Protein AF-A0A958Y7I1-F1 (afdb_monomer_lite)

Secondary structure (DSSP, 8-state):
--------------GGG-HHHHHHHHHHHHHHH-S--S-TTTTT--------------------HHHHT-HHHHHTTS--SHHHHHHHHHHHHHHHHHHHHHIIIII--HHHHHHHHHHHHHT---HHHHHHHHHHHHHHHHHHT-HHHHHHHHHHHHHH-TTSHHHHHHH-GGGGGSTTS--HHHHHHHHHHHHHTT-HHHHHHHHHHHHHHTTT-TTHHHHHHHH-

Radius of gyration: 30.92 Å; chains: 1; bounding box: 98×72×53 Å

pLDDT: mean 82.78, std 16.67, range [33.03, 98.44]

Sequence (228 aa):
TKGRAGLPGASASFYFYNPTTVAYGKNEFIKIWGDRPLEDNWRWSNKRRQNNKQQDSETSGDVSEDELLDPQFYISKIPTEEKDIDSIAKERNDAYYQLAIIYKEKFKEYKLSKDKLKQLLANNPEEKYIVPAKYNLYKVYELLGENSEAEIVKNQIISEHPESRYAQILSNPELASSEDFESPENVYNKLYQQFEEQKYQAVIDNCDKYISAFDGDPLVPKFELLKA

Foldseek 3Di:
DDDDDDDDDDPPPPQVPDPVSVVVVVVVCCVVQNDFDPDPPRVPDPDHPCPDDDDDDDPPPPQDPVLVPDPVNVVVVPDDDPVVVVVVLQVLLVVLLLQLLCCVPPVVVLVSSLVSLVVSVVSVYDPLVNLVSLLSNLVSCVVVVVVVVSVVSLVCCCVVPVVDLSNVCSVPVVLCVDLPRVDVVSVLVVLVVVVVVVVLVVLLVVLVVVLSNQPSPPCSVVSVVSND

Structure (mmCIF, N/CA/C/O backbone):
data_AF-A0A958Y7I1-F1
#
_entry.id   AF-A0A958Y7I1-F1
#
loop_
_atom_site.group_PDB
_atom_site.id
_atom_site.type_symbol
_atom_site.label_atom_id
_atom_site.label_alt_id
_atom_site.label_comp_id
_atom_site.label_asym_id
_atom_site.label_entity_id
_atom_site.label_seq_id
_atom_site.pdbx_PDB_ins_code
_atom_site.Cartn_x
_atom_site.Cartn_y
_atom_site.Cartn_z
_atom_site.occupancy
_atom_site.B_iso_or_equiv
_atom_site.auth_seq_id
_atom_site.auth_comp_id
_atom_site.auth_asym_id
_atom_site.auth_atom_id
_atom_site.pdbx_PDB_model_num
ATOM 1 N N . THR A 1 1 ? 73.593 -52.624 -5.091 1.00 42.75 1 THR A N 1
ATOM 2 C CA . THR A 1 1 ? 73.427 -52.341 -3.645 1.00 42.75 1 THR A CA 1
ATOM 3 C C . THR A 1 1 ? 72.915 -50.911 -3.539 1.00 42.75 1 THR A C 1
ATOM 5 O O . THR A 1 1 ? 73.504 -50.046 -4.152 1.00 42.75 1 THR A O 1
ATOM 8 N N . LYS A 1 2 ? 71.793 -50.540 -2.931 1.00 38.50 2 LYS A N 1
ATOM 9 C CA . LYS A 1 2 ? 70.895 -51.119 -1.931 1.00 38.50 2 LYS A CA 1
ATOM 10 C C . LYS A 1 2 ? 69.472 -50.647 -2.261 1.00 38.50 2 LYS A C 1
ATOM 12 O O . LYS A 1 2 ? 69.290 -49.489 -2.623 1.00 38.50 2 LYS A O 1
ATOM 17 N N . GLY A 1 3 ? 68.489 -51.523 -2.076 1.00 39.41 3 GLY A N 1
ATOM 18 C CA . GLY A 1 3 ? 67.109 -51.100 -1.877 1.00 39.41 3 GLY A CA 1
ATOM 19 C C . GLY A 1 3 ? 66.946 -50.428 -0.513 1.00 39.41 3 GLY A C 1
ATOM 20 O O . GLY A 1 3 ? 67.704 -50.700 0.423 1.00 39.41 3 GLY A O 1
ATOM 21 N N . ARG A 1 4 ? 65.928 -49.581 -0.389 1.00 35.81 4 ARG A N 1
ATOM 22 C CA . ARG A 1 4 ? 65.346 -49.236 0.904 1.00 35.81 4 ARG A CA 1
ATOM 23 C C . ARG A 1 4 ? 63.833 -49.252 0.764 1.00 35.81 4 ARG A C 1
ATOM 25 O O . ARG A 1 4 ? 63.253 -48.419 0.080 1.00 35.81 4 ARG A O 1
ATOM 32 N N . ALA A 1 5 ? 63.241 -50.258 1.393 1.00 42.22 5 ALA A N 1
ATOM 33 C CA . ALA A 1 5 ? 61.817 -50.367 1.625 1.00 42.22 5 ALA A CA 1
ATOM 34 C C . ALA A 1 5 ? 61.330 -49.226 2.532 1.00 42.22 5 ALA A C 1
ATOM 36 O O . ALA A 1 5 ? 61.987 -48.881 3.517 1.00 42.22 5 ALA A O 1
ATOM 37 N N . GLY A 1 6 ? 60.147 -48.707 2.214 1.00 33.03 6 GLY A N 1
ATOM 38 C CA . GLY A 1 6 ? 59.266 -47.997 3.131 1.00 33.03 6 GLY A CA 1
ATOM 39 C C . GLY A 1 6 ? 57.821 -48.365 2.789 1.00 33.03 6 GLY A C 1
ATOM 40 O O . GLY A 1 6 ? 57.341 -48.008 1.720 1.00 33.03 6 GLY A O 1
ATOM 41 N N . LEU A 1 7 ? 57.154 -49.116 3.666 1.00 39.62 7 LEU A N 1
ATOM 42 C CA . LEU A 1 7 ? 55.688 -49.227 3.740 1.00 39.62 7 LEU A CA 1
ATOM 43 C C . LEU A 1 7 ? 55.200 -48.315 4.885 1.00 39.62 7 LEU A C 1
ATOM 45 O O . LEU A 1 7 ? 55.994 -48.039 5.784 1.00 39.62 7 LEU A O 1
ATOM 49 N N . PRO A 1 8 ? 53.895 -48.017 5.024 1.00 47.41 8 PRO A N 1
ATOM 50 C CA . PRO A 1 8 ? 52.882 -47.671 4.029 1.00 47.41 8 PRO A CA 1
ATOM 51 C C . PRO A 1 8 ? 52.205 -46.344 4.451 1.00 47.41 8 PRO A C 1
ATOM 53 O O . PRO A 1 8 ? 51.534 -46.274 5.477 1.00 47.41 8 PRO A O 1
ATOM 56 N N . GLY A 1 9 ? 52.388 -45.269 3.686 1.00 40.12 9 GLY A N 1
ATOM 57 C CA . GLY A 1 9 ? 51.783 -43.966 3.976 1.00 40.12 9 GLY A CA 1
ATOM 58 C C . GLY A 1 9 ? 50.869 -43.570 2.833 1.00 40.12 9 GLY A C 1
ATOM 59 O O . GLY A 1 9 ? 51.348 -43.427 1.714 1.00 40.12 9 GLY A O 1
ATOM 60 N N . ALA A 1 10 ? 49.573 -43.447 3.112 1.00 48.53 10 ALA A N 1
ATOM 61 C CA . ALA A 1 10 ? 48.531 -43.063 2.171 1.00 48.53 10 ALA A CA 1
ATOM 62 C C . ALA A 1 10 ? 48.900 -41.782 1.401 1.00 48.53 10 ALA A C 1
ATOM 64 O O . ALA A 1 10 ? 48.628 -40.667 1.843 1.00 48.53 10 ALA A O 1
ATOM 65 N N . SER A 1 11 ? 49.500 -41.935 0.221 1.00 53.25 11 SER A N 1
ATOM 66 C CA . SER A 1 11 ? 49.398 -40.926 -0.817 1.00 53.25 11 SER A CA 1
ATOM 67 C C . SER A 1 11 ? 47.916 -40.846 -1.151 1.00 53.25 11 SER A C 1
ATOM 69 O O . SER A 1 11 ? 47.321 -41.829 -1.593 1.00 53.25 11 SER A O 1
ATOM 71 N N . ALA A 1 12 ? 47.289 -39.708 -0.854 1.00 59.25 12 ALA A N 1
ATOM 72 C CA . ALA A 1 12 ? 45.929 -39.437 -1.283 1.00 59.25 12 ALA A CA 1
ATOM 73 C C . ALA A 1 12 ? 45.914 -39.544 -2.812 1.00 59.25 12 ALA A C 1
ATOM 75 O O . ALA A 1 12 ? 46.334 -38.625 -3.515 1.00 59.25 12 ALA A O 1
ATOM 76 N N . SER A 1 13 ? 45.542 -40.724 -3.313 1.00 71.69 13 SER A N 1
ATOM 77 C CA . SER A 1 13 ? 45.435 -40.991 -4.737 1.00 71.69 13 SER A CA 1
ATOM 78 C C . SER A 1 13 ? 44.490 -39.935 -5.284 1.00 71.69 13 SER A C 1
ATOM 80 O O . SER A 1 13 ? 43.380 -39.782 -4.766 1.00 71.69 13 SER A O 1
ATOM 82 N N . PHE A 1 14 ? 44.977 -39.132 -6.233 1.00 79.38 14 PHE A N 1
ATOM 83 C CA . PHE A 1 14 ? 44.219 -38.024 -6.805 1.00 79.38 14 PHE A CA 1
ATOM 84 C C . PHE A 1 14 ? 42.807 -38.506 -7.149 1.00 79.38 14 PHE A C 1
ATOM 86 O O . PHE A 1 14 ? 42.652 -39.608 -7.670 1.00 79.38 14 PHE A O 1
ATOM 93 N N . TYR A 1 15 ? 41.793 -37.705 -6.814 1.00 78.38 15 TYR A N 1
ATOM 94 C CA . TYR A 1 15 ? 40.368 -38.073 -6.830 1.00 78.38 15 TYR A CA 1
ATOM 95 C C . TYR A 1 15 ? 39.951 -38.900 -8.062 1.00 78.38 15 TYR A C 1
ATOM 97 O O . TYR A 1 15 ? 39.202 -39.868 -7.947 1.00 78.38 15 TYR A O 1
ATOM 105 N N . PHE A 1 16 ? 40.502 -38.561 -9.232 1.00 82.88 16 PHE A N 1
ATOM 106 C CA . PHE A 1 16 ? 40.201 -39.196 -10.516 1.00 82.88 16 PHE A CA 1
ATOM 107 C C . PHE A 1 16 ? 40.824 -40.586 -10.739 1.00 82.88 16 PHE A C 1
ATOM 109 O O . PHE A 1 16 ? 40.463 -41.264 -11.697 1.00 82.88 16 PHE A O 1
ATOM 116 N N . TYR A 1 17 ? 41.723 -41.036 -9.865 1.00 85.25 17 TYR A N 1
ATOM 117 C CA . TYR A 1 17 ? 42.337 -42.366 -9.913 1.00 85.25 17 TYR A CA 1
ATOM 118 C C . TYR A 1 17 ? 41.617 -43.399 -9.040 1.00 85.25 17 TYR A C 1
ATOM 120 O O . TYR A 1 17 ? 41.970 -44.577 -9.078 1.00 85.25 17 TYR A O 1
ATOM 128 N N . ASN A 1 18 ? 40.603 -42.994 -8.268 1.00 86.56 18 ASN A N 1
ATOM 129 C CA . ASN A 1 18 ? 39.735 -43.922 -7.549 1.00 86.56 18 ASN A CA 1
ATOM 130 C C . ASN A 1 18 ? 38.422 -44.127 -8.335 1.00 86.56 18 ASN A C 1
ATOM 132 O O . ASN A 1 18 ? 37.586 -43.218 -8.362 1.00 86.56 18 ASN A O 1
ATOM 136 N N . PRO A 1 19 ? 38.195 -45.304 -8.952 1.00 86.56 19 PRO A N 1
ATOM 137 C CA . PRO A 1 19 ? 37.023 -45.537 -9.797 1.00 86.56 19 PRO A CA 1
ATOM 138 C C . PRO A 1 19 ? 35.700 -45.414 -9.029 1.00 86.56 19 PRO A C 1
ATOM 140 O O . PRO A 1 19 ? 34.716 -44.930 -9.587 1.00 86.56 19 PRO A O 1
ATOM 143 N N . THR A 1 20 ? 35.679 -45.779 -7.744 1.00 86.56 20 THR A N 1
ATOM 144 C CA . THR A 1 20 ? 34.493 -45.664 -6.883 1.00 86.56 20 THR A CA 1
ATOM 145 C C . THR A 1 20 ? 34.140 -44.202 -6.637 1.00 86.56 20 THR A C 1
ATOM 147 O O . THR A 1 20 ? 32.988 -43.795 -6.781 1.00 86.56 20 THR A O 1
ATOM 150 N N . THR A 1 21 ? 35.144 -43.387 -6.313 1.00 87.12 21 THR A N 1
ATOM 151 C CA . THR A 1 21 ? 34.970 -41.956 -6.056 1.00 87.12 21 THR A CA 1
ATOM 152 C C . THR A 1 21 ? 34.551 -41.203 -7.322 1.00 87.12 21 THR A C 1
ATOM 154 O O . THR A 1 21 ? 33.649 -40.369 -7.266 1.00 87.12 21 THR A O 1
ATOM 157 N N . VAL A 1 22 ? 35.126 -41.551 -8.478 1.00 88.69 22 VAL A N 1
ATOM 158 C CA . VAL A 1 22 ? 34.727 -40.997 -9.782 1.00 88.69 22 VAL A CA 1
ATOM 159 C C . VAL A 1 22 ? 33.288 -41.367 -10.134 1.00 88.69 22 VAL A C 1
ATOM 161 O O . VAL A 1 22 ? 32.540 -40.509 -10.596 1.00 88.69 22 VAL A O 1
ATOM 164 N N . ALA A 1 23 ? 32.879 -42.620 -9.922 1.00 89.69 23 ALA A N 1
ATOM 165 C CA . ALA A 1 23 ? 31.505 -43.050 -10.177 1.00 89.69 23 ALA A CA 1
ATOM 166 C C . ALA A 1 23 ? 30.501 -42.289 -9.297 1.00 89.69 23 ALA A C 1
ATOM 168 O O . ALA A 1 23 ? 29.483 -41.812 -9.797 1.00 89.69 23 ALA A O 1
ATOM 169 N N . TYR A 1 24 ? 30.823 -42.104 -8.014 1.00 90.19 24 TYR A N 1
ATOM 170 C CA . TYR A 1 24 ? 30.003 -41.307 -7.104 1.00 90.19 24 TYR A CA 1
ATOM 171 C C . TYR A 1 24 ? 29.897 -39.843 -7.559 1.00 90.19 24 TYR A C 1
ATOM 173 O O . TYR A 1 24 ? 28.794 -39.314 -7.675 1.00 90.19 24 TYR A O 1
ATOM 181 N N . GLY A 1 25 ? 31.024 -39.207 -7.901 1.00 91.00 25 GLY A N 1
ATOM 182 C CA . GLY A 1 25 ? 31.046 -37.832 -8.407 1.00 91.00 25 GLY A CA 1
ATOM 183 C C . GLY A 1 25 ? 30.255 -37.646 -9.701 1.00 91.00 25 GLY A C 1
ATOM 184 O O . GLY A 1 25 ? 29.548 -36.653 -9.848 1.00 91.00 25 GLY A O 1
ATOM 185 N N . LYS A 1 26 ? 30.317 -38.618 -10.621 1.00 88.38 26 LYS A N 1
ATOM 186 C CA . LYS A 1 26 ? 29.509 -38.618 -11.851 1.00 88.38 26 LYS A CA 1
ATOM 187 C C . LYS A 1 26 ? 28.012 -38.677 -11.549 1.00 88.38 26 LYS A C 1
ATOM 189 O O . LYS A 1 26 ? 27.254 -37.911 -12.135 1.00 88.38 26 LYS A O 1
ATOM 194 N N . ASN A 1 27 ? 27.594 -39.544 -10.628 1.00 91.19 27 ASN A N 1
ATOM 195 C CA . ASN A 1 27 ? 26.185 -39.663 -10.251 1.00 91.19 27 ASN A CA 1
ATOM 196 C C . ASN A 1 27 ? 25.662 -38.382 -9.586 1.00 91.19 27 ASN A C 1
ATOM 198 O O . ASN A 1 27 ? 24.591 -37.905 -9.950 1.00 91.19 27 ASN A O 1
ATOM 202 N N . GLU A 1 28 ? 26.430 -37.786 -8.672 1.00 90.56 28 GLU A N 1
ATOM 203 C CA . GLU A 1 28 ? 26.062 -36.510 -8.042 1.00 90.56 28 GLU A CA 1
ATOM 204 C C . GLU A 1 28 ? 26.030 -35.354 -9.052 1.00 90.56 28 GLU A C 1
ATOM 206 O O . GLU A 1 28 ? 25.115 -34.533 -9.028 1.00 90.56 28 GLU A O 1
ATOM 211 N N . PHE A 1 29 ? 26.969 -35.317 -10.001 1.00 87.81 29 PHE A N 1
ATOM 212 C CA . PHE A 1 29 ? 26.957 -34.331 -11.079 1.00 87.81 29 PHE A CA 1
ATOM 213 C C . PHE A 1 29 ? 25.691 -34.435 -11.937 1.00 87.81 29 PHE A C 1
ATOM 215 O O . PHE A 1 29 ? 25.025 -33.426 -12.158 1.00 87.81 29 PHE A O 1
ATOM 222 N N . ILE A 1 30 ? 25.327 -35.645 -12.377 1.00 86.50 30 ILE A N 1
ATOM 223 C CA . ILE A 1 30 ? 24.108 -35.880 -13.168 1.00 86.50 30 ILE A CA 1
ATOM 224 C C . ILE A 1 30 ? 22.857 -35.541 -12.348 1.00 86.50 30 ILE A C 1
ATOM 226 O O . ILE A 1 30 ? 21.911 -34.977 -12.888 1.00 86.50 30 ILE A O 1
ATOM 230 N N . LYS A 1 31 ? 22.845 -35.822 -11.043 1.00 86.06 31 LYS A N 1
ATOM 231 C CA . LYS A 1 31 ? 21.720 -35.493 -10.159 1.00 86.06 31 LYS A CA 1
ATOM 232 C C . LYS A 1 31 ? 21.479 -33.986 -10.044 1.00 86.06 31 LYS A C 1
ATOM 234 O O . LYS A 1 31 ? 20.330 -33.560 -10.074 1.00 86.06 31 LYS A O 1
ATOM 239 N N . ILE A 1 32 ? 22.539 -33.188 -9.909 1.00 84.44 32 ILE A N 1
ATOM 240 C CA . ILE A 1 32 ? 22.423 -31.728 -9.755 1.00 84.44 32 ILE A CA 1
ATOM 241 C C . ILE A 1 32 ? 22.210 -31.051 -11.118 1.00 84.44 32 ILE A C 1
ATOM 243 O O . ILE A 1 32 ? 21.393 -30.141 -11.238 1.00 84.44 32 ILE A O 1
ATOM 247 N N . TRP A 1 33 ? 22.929 -31.491 -12.154 1.00 81.12 33 TRP A N 1
ATOM 248 C CA . TRP A 1 33 ? 23.046 -30.753 -13.417 1.00 81.12 33 TRP A CA 1
ATOM 249 C C . TRP A 1 33 ? 22.430 -31.452 -14.636 1.00 81.12 33 TRP A C 1
ATOM 251 O O . TRP A 1 33 ? 22.206 -30.785 -15.649 1.00 81.12 33 TRP A O 1
ATOM 261 N N . GLY A 1 34 ? 22.106 -32.743 -14.558 1.00 82.62 34 GLY A N 1
ATOM 262 C CA . GLY A 1 34 ? 21.640 -33.561 -15.685 1.00 82.62 34 GLY A CA 1
ATOM 263 C C . GLY A 1 34 ? 22.762 -34.012 -16.630 1.00 82.62 34 GLY A C 1
ATOM 264 O O . GLY A 1 34 ? 23.947 -33.866 -16.330 1.00 82.62 34 GLY A O 1
ATOM 265 N N . ASP A 1 35 ? 22.386 -34.566 -17.789 1.00 81.56 35 ASP A N 1
ATOM 266 C CA . ASP A 1 35 ? 23.330 -34.917 -18.861 1.00 81.56 35 ASP A CA 1
ATOM 267 C C . ASP A 1 35 ? 23.761 -33.646 -19.618 1.00 81.56 35 ASP A C 1
ATOM 269 O O . ASP A 1 35 ? 22.939 -32.970 -20.252 1.00 81.56 35 ASP A O 1
ATOM 273 N N . ARG A 1 36 ? 25.046 -33.285 -19.502 1.00 80.69 36 ARG A N 1
ATOM 274 C CA . ARG A 1 36 ? 25.625 -32.045 -20.042 1.00 80.69 36 ARG A CA 1
ATOM 275 C C . ARG A 1 36 ? 26.709 -32.352 -21.083 1.00 80.69 36 ARG A C 1
ATOM 277 O O . ARG A 1 36 ? 27.553 -33.214 -20.830 1.00 80.69 36 ARG A O 1
ATOM 284 N N . PRO A 1 37 ? 26.710 -31.663 -22.240 1.00 79.50 37 PRO A N 1
ATOM 285 C CA . PRO A 1 37 ? 27.784 -31.785 -23.221 1.00 79.50 37 PRO A CA 1
ATOM 286 C C . PRO A 1 37 ? 29.093 -31.174 -22.689 1.00 79.50 37 PRO A C 1
ATOM 288 O O . PRO A 1 37 ? 29.086 -30.333 -21.791 1.00 79.50 37 PRO A O 1
ATOM 291 N N . LEU A 1 38 ? 30.226 -31.621 -23.237 1.00 82.50 38 LEU A N 1
ATOM 292 C CA . LEU A 1 38 ? 31.546 -31.081 -22.906 1.00 82.50 38 LEU A CA 1
ATOM 293 C C . LEU A 1 38 ? 31.787 -29.794 -23.705 1.00 82.50 38 LEU A C 1
ATOM 295 O O . LEU A 1 38 ? 32.287 -29.855 -24.824 1.00 82.50 38 LEU A O 1
ATOM 299 N N . GLU A 1 39 ? 31.413 -28.656 -23.127 1.00 79.38 39 GLU A N 1
ATOM 300 C CA . GLU A 1 39 ? 31.525 -27.325 -23.738 1.00 79.38 39 GLU A CA 1
ATOM 301 C C . GLU A 1 39 ? 31.922 -26.273 -22.685 1.00 79.38 39 GLU A C 1
ATOM 303 O O . GLU A 1 39 ? 31.714 -26.460 -21.478 1.00 79.38 39 GLU A O 1
ATOM 308 N N . ASP A 1 40 ? 32.495 -25.155 -23.132 1.00 80.38 40 ASP A N 1
ATOM 309 C CA . ASP A 1 40 ? 32.805 -24.023 -22.256 1.00 80.38 40 ASP A CA 1
ATOM 310 C C . ASP A 1 40 ? 31.516 -23.374 -21.730 1.00 80.38 40 ASP A C 1
ATOM 312 O O . ASP A 1 40 ? 30.486 -23.349 -22.398 1.00 80.38 40 ASP A O 1
ATOM 316 N N . ASN A 1 41 ? 31.553 -22.852 -20.499 1.00 79.69 41 ASN A N 1
ATOM 317 C CA . ASN A 1 41 ? 30.387 -22.267 -19.819 1.00 79.69 41 ASN A CA 1
ATOM 318 C C . ASN A 1 41 ? 29.163 -23.202 -19.712 1.00 79.69 41 ASN A C 1
ATOM 320 O O . ASN A 1 41 ? 28.038 -22.730 -19.532 1.00 79.69 41 ASN A O 1
ATOM 324 N N . TRP A 1 42 ? 29.366 -24.528 -19.724 1.00 79.56 42 TRP A N 1
ATOM 325 C CA . TRP A 1 42 ? 28.286 -25.526 -19.628 1.00 79.56 42 TRP A CA 1
ATOM 326 C C . TRP A 1 42 ? 27.331 -25.310 -18.437 1.00 79.56 42 TRP A C 1
ATOM 328 O O . TRP A 1 42 ? 26.165 -25.697 -18.500 1.00 79.56 42 TRP A O 1
ATOM 338 N N . ARG A 1 43 ? 27.800 -24.658 -17.359 1.00 76.75 43 ARG A N 1
ATOM 339 C CA . ARG A 1 43 ? 26.986 -24.288 -16.185 1.00 76.75 43 ARG A CA 1
ATOM 340 C C . ARG A 1 43 ? 25.893 -23.257 -16.487 1.00 76.75 43 ARG A C 1
ATOM 342 O O . ARG A 1 43 ? 24.872 -23.275 -15.811 1.00 76.75 43 ARG A O 1
ATOM 349 N N . TRP A 1 44 ? 26.114 -22.369 -17.454 1.00 69.06 44 TRP A N 1
ATOM 350 C CA . TRP A 1 44 ? 25.169 -21.321 -17.862 1.00 69.06 44 TRP A CA 1
ATOM 351 C C . TRP A 1 44 ? 24.435 -21.656 -19.160 1.00 69.06 44 TRP A C 1
ATOM 353 O O . TRP A 1 44 ? 23.417 -21.043 -19.462 1.00 69.06 44 TRP A O 1
ATOM 363 N N . SER A 1 45 ? 24.918 -22.642 -19.918 1.00 64.81 45 SER A N 1
ATOM 364 C CA . SER A 1 45 ? 24.220 -23.111 -21.111 1.00 64.81 45 SER A CA 1
ATOM 365 C C . SER A 1 45 ? 22.881 -23.769 -20.734 1.00 64.81 45 SER A C 1
ATOM 367 O O . SER A 1 45 ? 22.833 -24.753 -19.987 1.00 64.81 45 SER A O 1
ATOM 369 N N . ASN A 1 46 ? 21.774 -23.267 -21.286 1.00 63.47 46 ASN A N 1
ATOM 370 C CA . ASN A 1 46 ? 20.453 -23.903 -21.158 1.00 63.47 46 ASN A CA 1
ATOM 371 C C . ASN A 1 46 ? 20.306 -25.169 -22.026 1.00 63.47 46 ASN A C 1
ATOM 373 O O . ASN A 1 46 ? 19.264 -25.820 -22.012 1.00 63.47 46 ASN A O 1
ATOM 377 N N . LYS A 1 47 ? 21.371 -25.585 -22.722 1.00 60.66 47 LYS A N 1
ATOM 378 C CA . LYS A 1 47 ? 21.421 -26.812 -23.520 1.00 60.66 47 LYS A CA 1
ATOM 379 C C . LYS A 1 47 ? 21.512 -28.036 -22.595 1.00 60.66 47 LYS A C 1
ATOM 381 O O . LYS A 1 47 ? 22.592 -28.530 -22.266 1.00 60.66 47 LYS A O 1
ATOM 386 N N . ARG A 1 48 ? 20.369 -28.529 -22.111 1.00 60.06 48 ARG 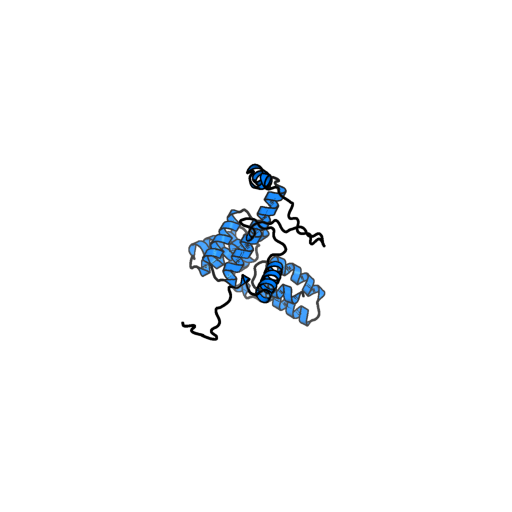A N 1
ATOM 387 C CA . ARG A 1 48 ? 20.259 -29.911 -21.610 1.00 60.06 48 ARG A CA 1
ATOM 388 C C . ARG A 1 48 ? 20.286 -30.847 -22.814 1.00 60.06 48 ARG A C 1
ATOM 390 O O . ARG A 1 48 ? 19.582 -30.601 -23.790 1.00 60.06 48 ARG A O 1
ATOM 397 N N . ARG A 1 49 ? 21.051 -31.943 -22.748 1.00 57.06 49 ARG A N 1
ATOM 398 C CA . ARG A 1 49 ? 20.889 -33.024 -23.729 1.00 57.06 49 ARG A CA 1
ATOM 399 C C . ARG A 1 49 ? 19.458 -33.542 -23.616 1.00 57.06 49 ARG A C 1
ATOM 401 O O . ARG A 1 49 ? 19.073 -34.060 -22.568 1.00 57.06 49 ARG A O 1
ATOM 408 N N . GLN A 1 50 ? 18.667 -33.362 -24.671 1.00 52.69 50 GLN A N 1
ATOM 409 C CA . GLN A 1 50 ? 17.313 -33.898 -24.764 1.00 52.69 50 GLN A CA 1
ATOM 410 C C . GLN A 1 50 ? 17.377 -35.429 -24.853 1.00 52.69 50 GLN A C 1
ATOM 412 O O . GLN A 1 50 ? 17.287 -36.017 -25.926 1.00 52.69 50 GLN A O 1
ATOM 417 N N . ASN A 1 51 ? 17.526 -36.099 -23.710 1.00 46.22 51 ASN A N 1
ATOM 418 C CA . ASN A 1 51 ? 17.109 -37.487 -23.598 1.00 46.22 51 ASN A CA 1
ATOM 419 C C . ASN A 1 51 ? 15.595 -37.477 -23.429 1.00 46.22 51 ASN A C 1
ATOM 421 O O . ASN A 1 51 ? 15.061 -37.168 -22.369 1.00 46.22 51 ASN A O 1
ATOM 425 N N . ASN A 1 52 ? 14.931 -37.754 -24.544 1.00 49.75 52 ASN A N 1
ATOM 426 C CA . ASN A 1 52 ? 13.492 -37.791 -24.711 1.00 49.75 52 ASN A CA 1
ATOM 427 C C . ASN A 1 52 ? 12.838 -38.669 -23.625 1.00 49.75 52 ASN A C 1
ATOM 429 O O . ASN A 1 52 ? 12.862 -39.896 -23.728 1.00 49.75 52 ASN A O 1
ATOM 433 N N . LYS A 1 53 ? 12.289 -38.046 -22.575 1.00 42.41 53 LYS A N 1
ATOM 434 C CA . LYS A 1 53 ? 11.233 -38.588 -21.709 1.00 42.41 53 LYS A CA 1
ATOM 435 C C . LYS A 1 53 ? 10.596 -37.468 -20.879 1.00 42.41 53 LYS A C 1
ATOM 437 O O . LYS A 1 53 ? 11.179 -36.979 -19.923 1.00 42.41 53 LYS A O 1
ATOM 442 N N . GLN A 1 54 ? 9.359 -37.172 -21.272 1.00 40.12 54 GLN A N 1
ATOM 443 C CA . GLN A 1 54 ? 8.268 -36.658 -20.445 1.00 40.12 54 GLN A CA 1
ATOM 444 C C . GLN A 1 54 ? 8.360 -35.191 -19.995 1.00 40.12 54 GLN A C 1
ATOM 446 O O . GLN A 1 54 ? 8.737 -34.867 -18.878 1.00 40.12 54 GLN A O 1
ATOM 451 N N . GLN A 1 55 ? 7.976 -34.339 -20.947 1.00 43.62 55 GLN A N 1
ATOM 452 C CA . GLN A 1 55 ? 7.079 -33.186 -20.829 1.00 43.62 55 GLN A CA 1
ATOM 453 C C . GLN A 1 55 ? 6.680 -32.795 -19.395 1.00 43.62 55 GLN A C 1
ATOM 455 O O . GLN A 1 55 ? 5.693 -33.295 -18.860 1.00 43.62 55 GLN A O 1
ATOM 460 N N . ASP A 1 56 ? 7.421 -31.841 -18.836 1.00 35.50 56 ASP A N 1
ATOM 461 C CA . ASP A 1 56 ? 6.836 -30.825 -17.971 1.00 35.50 56 ASP A CA 1
ATOM 462 C C . ASP A 1 56 ? 6.866 -29.512 -18.754 1.00 35.50 56 ASP A C 1
ATOM 464 O O . ASP A 1 56 ? 7.877 -29.146 -19.362 1.00 35.50 56 ASP A O 1
ATOM 468 N N . SER A 1 57 ? 5.698 -28.898 -18.872 1.00 43.66 57 SER A N 1
ATOM 469 C CA . SER A 1 57 ? 5.425 -27.802 -19.792 1.00 43.66 57 SER A CA 1
ATOM 470 C C . SER A 1 57 ? 5.810 -26.475 -19.149 1.00 43.66 57 SER A C 1
ATOM 472 O O . SER A 1 57 ? 4.942 -25.715 -18.737 1.00 43.66 57 SER A O 1
ATOM 474 N N . GLU A 1 58 ? 7.102 -26.166 -19.117 1.00 38.81 58 GLU A N 1
ATOM 475 C CA . GLU A 1 58 ? 7.539 -24.773 -19.121 1.00 38.81 58 GLU A CA 1
ATOM 476 C C . GLU A 1 58 ? 7.836 -24.377 -20.565 1.00 38.81 58 GLU A C 1
ATOM 478 O O . GLU A 1 58 ? 8.742 -24.904 -21.211 1.00 38.81 58 GLU A O 1
ATOM 483 N N . THR A 1 59 ? 7.039 -23.445 -21.082 1.00 43.41 59 THR A N 1
ATOM 484 C CA . THR A 1 59 ? 7.259 -22.701 -22.325 1.00 43.41 59 THR A CA 1
ATOM 485 C C . THR A 1 59 ? 8.560 -21.899 -22.249 1.00 43.41 59 THR A C 1
ATOM 487 O O . THR A 1 59 ? 8.562 -20.677 -22.163 1.00 43.41 59 THR A O 1
ATOM 490 N N . SER A 1 60 ? 9.693 -22.587 -22.302 1.00 45.19 60 SER A N 1
ATOM 491 C CA . SER A 1 60 ? 10.925 -22.023 -22.830 1.00 45.19 60 SER A CA 1
ATOM 492 C C . SER A 1 60 ? 10.891 -22.296 -24.324 1.00 45.19 60 SER A C 1
ATOM 494 O O . SER A 1 60 ? 11.272 -23.374 -24.775 1.00 45.19 60 SER A O 1
ATOM 496 N N . GLY A 1 61 ? 10.328 -21.352 -25.083 1.00 49.50 61 GLY A N 1
ATOM 497 C CA . GLY A 1 61 ? 10.493 -21.354 -26.531 1.00 49.50 61 GLY A CA 1
ATOM 498 C C . GLY A 1 61 ? 11.984 -21.441 -26.838 1.00 49.50 61 GLY A C 1
ATOM 499 O O . GLY A 1 61 ? 12.781 -20.746 -26.207 1.00 49.50 61 GLY A O 1
ATOM 500 N N . ASP A 1 62 ? 12.349 -22.342 -27.739 1.00 55.44 62 ASP A N 1
ATOM 501 C CA . ASP A 1 62 ? 13.714 -22.516 -28.225 1.00 55.44 62 ASP A CA 1
ATOM 502 C C . ASP A 1 62 ? 14.091 -21.263 -29.031 1.00 55.44 62 ASP A C 1
ATOM 504 O O . ASP A 1 62 ? 13.873 -21.194 -30.236 1.00 55.44 62 ASP A O 1
ATOM 508 N N . VAL A 1 63 ? 14.513 -20.207 -28.327 1.00 61.75 63 VAL A N 1
ATOM 509 C CA . VAL A 1 63 ? 15.027 -18.974 -28.930 1.00 61.75 63 VAL A CA 1
ATOM 510 C C . VAL A 1 63 ? 16.410 -19.303 -29.468 1.00 61.75 63 VAL A C 1
ATOM 512 O O . VAL A 1 63 ? 17.286 -19.734 -28.713 1.00 61.75 63 VAL A O 1
ATOM 515 N N . SER A 1 64 ? 16.603 -19.117 -30.768 1.00 72.88 64 SER A N 1
ATOM 516 C CA . SER A 1 64 ? 17.891 -19.376 -31.403 1.00 72.88 64 SER A CA 1
ATOM 517 C C . SER A 1 64 ? 18.980 -18.447 -30.848 1.00 72.88 64 SER A C 1
ATOM 519 O O . SER A 1 64 ? 18.709 -17.327 -30.410 1.00 72.88 64 SER A O 1
ATOM 521 N N . GLU A 1 65 ? 20.239 -18.899 -30.869 1.00 68.38 65 GLU A N 1
ATOM 522 C CA . GLU A 1 65 ? 21.379 -18.065 -30.448 1.00 68.38 65 GLU A CA 1
ATOM 523 C C . GLU A 1 65 ? 21.463 -16.755 -31.247 1.00 68.38 65 GLU A C 1
ATOM 525 O O . GLU A 1 65 ? 21.833 -15.724 -30.684 1.00 68.38 65 GLU A O 1
ATOM 530 N N . ASP A 1 66 ? 21.038 -16.775 -32.512 1.00 71.81 66 ASP A N 1
ATOM 531 C CA . ASP A 1 66 ? 21.004 -15.597 -33.379 1.00 71.81 66 ASP A CA 1
ATOM 532 C C . ASP A 1 66 ? 19.940 -14.573 -32.933 1.00 71.81 66 ASP A C 1
ATOM 534 O O . ASP A 1 66 ? 20.203 -13.371 -32.942 1.00 71.81 66 ASP A O 1
ATOM 538 N N . GLU A 1 67 ? 18.771 -15.018 -32.460 1.00 7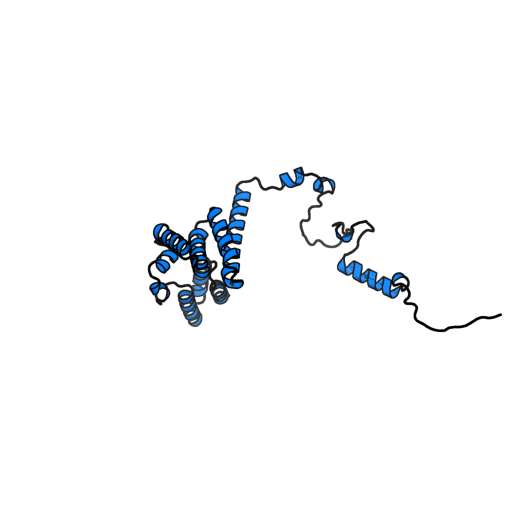3.94 67 GLU A N 1
ATOM 539 C CA . GLU A 1 67 ? 17.719 -14.135 -31.924 1.00 73.94 67 GLU A CA 1
ATOM 540 C C . GLU A 1 67 ? 18.107 -13.504 -30.578 1.00 73.94 67 GLU A C 1
ATOM 542 O O . GLU A 1 67 ? 17.708 -12.381 -30.278 1.00 73.94 67 GLU A O 1
ATOM 547 N N . LEU A 1 68 ? 18.918 -14.187 -29.761 1.00 76.00 68 LEU A N 1
ATOM 548 C CA . LEU A 1 68 ? 19.397 -13.650 -28.479 1.00 76.00 68 LEU A CA 1
ATOM 549 C C . LEU A 1 68 ? 20.374 -12.479 -28.646 1.00 76.00 68 LEU A C 1
ATOM 551 O O . LEU A 1 68 ? 20.503 -11.665 -27.727 1.00 76.00 68 LEU A O 1
ATOM 555 N N . LEU A 1 69 ? 21.066 -12.414 -29.784 1.00 82.81 69 LEU A N 1
ATOM 556 C CA . LEU A 1 69 ? 22.030 -11.368 -30.129 1.00 82.81 69 LEU A CA 1
ATOM 557 C C . LEU A 1 69 ? 21.394 -10.204 -30.903 1.00 82.81 69 LEU A C 1
ATOM 559 O O . LEU A 1 69 ? 22.051 -9.175 -31.068 1.00 82.81 69 LEU A O 1
ATOM 563 N N . ASP A 1 70 ? 20.142 -10.335 -31.349 1.00 86.50 70 ASP A N 1
ATOM 564 C CA . ASP A 1 70 ? 19.427 -9.300 -32.094 1.00 86.50 70 ASP A CA 1
ATOM 565 C C . ASP A 1 70 ? 18.689 -8.327 -31.150 1.00 86.50 70 ASP A C 1
ATOM 567 O O . ASP A 1 70 ? 17.730 -8.713 -30.476 1.00 86.50 70 ASP A O 1
ATOM 571 N N . PRO A 1 71 ? 19.057 -7.031 -31.102 1.00 87.44 71 PRO A N 1
ATOM 572 C CA . PRO A 1 71 ? 18.318 -6.036 -30.327 1.00 87.44 71 PRO A CA 1
ATOM 573 C C . PRO A 1 71 ? 16.842 -5.922 -30.733 1.00 87.44 71 PRO A C 1
ATOM 575 O O . PRO A 1 71 ? 15.990 -5.646 -29.883 1.00 87.44 71 PRO A O 1
ATOM 578 N N . GLN A 1 72 ? 16.520 -6.150 -32.012 1.00 89.50 72 GLN A N 1
ATOM 579 C CA . GLN A 1 72 ? 15.162 -6.003 -32.530 1.00 89.50 72 GLN A CA 1
ATOM 580 C C . GLN A 1 72 ? 14.212 -7.067 -31.970 1.00 89.50 72 GLN A C 1
ATOM 582 O O . GLN A 1 72 ? 13.029 -6.787 -31.766 1.00 89.50 72 GLN A O 1
ATOM 587 N N . PHE A 1 73 ? 14.736 -8.248 -31.633 1.00 88.81 73 PHE A N 1
ATOM 588 C CA . PHE A 1 73 ? 13.997 -9.302 -30.944 1.00 88.81 73 PHE A CA 1
ATOM 589 C C . PHE A 1 73 ? 13.497 -8.866 -29.560 1.00 88.81 73 PHE A C 1
ATOM 591 O O . PHE A 1 73 ? 12.386 -9.207 -29.165 1.00 88.81 73 PHE A O 1
ATOM 598 N N . TYR A 1 74 ? 14.281 -8.092 -28.808 1.00 89.25 74 TYR A N 1
ATOM 599 C CA . TYR A 1 74 ? 13.845 -7.606 -27.494 1.00 89.25 74 TYR A CA 1
ATOM 600 C C . TYR A 1 74 ? 12.890 -6.420 -27.611 1.00 89.25 74 TYR A C 1
ATOM 602 O O . TYR A 1 74 ? 11.950 -6.322 -26.827 1.00 89.25 74 TYR A O 1
ATOM 610 N N . ILE A 1 75 ? 13.089 -5.549 -28.605 1.00 89.94 75 ILE A N 1
ATOM 611 C CA . ILE A 1 75 ? 12.184 -4.423 -28.875 1.00 89.94 75 ILE A CA 1
ATOM 612 C C . ILE A 1 75 ? 10.792 -4.934 -29.257 1.00 89.94 75 ILE A C 1
ATOM 614 O O . ILE A 1 75 ? 9.800 -4.402 -28.767 1.00 89.94 75 ILE A O 1
ATOM 618 N N . SER A 1 76 ? 10.703 -5.992 -30.069 1.00 89.88 76 SER A N 1
ATOM 619 C CA . SER A 1 76 ? 9.415 -6.578 -30.461 1.00 89.88 76 SER A CA 1
ATOM 620 C C . SER A 1 76 ? 8.654 -7.224 -29.297 1.00 89.88 76 SER A C 1
ATOM 622 O O . SER A 1 76 ? 7.442 -7.394 -29.389 1.00 89.88 76 SER A O 1
ATOM 624 N N . LYS A 1 77 ? 9.339 -7.544 -28.190 1.00 88.62 77 LYS A N 1
ATOM 625 C CA . LYS A 1 77 ? 8.725 -8.054 -26.956 1.00 88.62 77 LYS A CA 1
ATOM 626 C C . LYS A 1 77 ? 8.208 -6.965 -26.022 1.00 88.62 77 LYS A C 1
ATOM 628 O O . LYS A 1 77 ? 7.546 -7.300 -25.043 1.00 88.62 77 LYS A O 1
ATOM 633 N N . ILE A 1 78 ? 8.522 -5.692 -26.269 1.00 89.56 78 ILE A N 1
ATOM 634 C CA . ILE A 1 78 ? 7.991 -4.593 -25.461 1.00 89.56 78 ILE A CA 1
ATOM 635 C C . ILE A 1 78 ? 6.494 -4.472 -25.778 1.00 89.56 78 ILE A C 1
ATOM 637 O O . ILE A 1 78 ? 6.150 -4.248 -26.940 1.00 89.56 78 ILE A O 1
ATOM 641 N N . PRO A 1 79 ? 5.598 -4.605 -24.783 1.00 91.75 79 PRO A N 1
ATOM 642 C CA . PRO A 1 79 ? 4.169 -4.440 -25.011 1.00 91.75 79 PRO A CA 1
ATOM 643 C C . PRO A 1 79 ? 3.874 -3.041 -25.555 1.00 91.75 79 PRO A C 1
ATOM 645 O O . PRO A 1 79 ? 4.312 -2.038 -24.990 1.00 91.75 79 PRO A O 1
ATOM 648 N N . THR A 1 80 ? 3.151 -2.983 -26.671 1.00 93.06 80 THR A N 1
ATOM 649 C CA . THR A 1 80 ? 2.758 -1.725 -27.331 1.00 93.06 80 THR A CA 1
ATOM 650 C C . THR A 1 80 ? 1.248 -1.540 -27.387 1.00 93.06 80 THR A C 1
ATOM 652 O O . THR A 1 80 ? 0.782 -0.430 -27.638 1.00 93.06 80 THR A O 1
ATOM 655 N N . GLU A 1 81 ? 0.481 -2.601 -27.129 1.00 95.44 81 GLU A N 1
ATOM 656 C CA . GLU A 1 81 ? -0.971 -2.525 -27.054 1.00 95.44 81 GLU A CA 1
ATOM 657 C C . GLU A 1 81 ? -1.400 -1.810 -25.769 1.00 95.44 81 GLU A C 1
ATOM 659 O O . GLU A 1 81 ? -0.918 -2.112 -24.677 1.00 95.44 81 GLU A O 1
ATOM 664 N N . GLU A 1 82 ? -2.348 -0.880 -25.894 1.00 94.44 82 GLU A N 1
ATOM 665 C CA . GLU A 1 82 ? -2.874 -0.095 -24.768 1.00 94.44 82 GLU A CA 1
ATOM 666 C C . GLU A 1 82 ? -3.410 -0.997 -23.650 1.00 94.44 82 GLU A C 1
ATOM 668 O O . GLU A 1 82 ? -3.119 -0.779 -22.479 1.00 94.44 82 GLU A O 1
ATOM 673 N N . LYS A 1 83 ? -4.092 -2.088 -24.017 1.00 95.31 83 LYS A N 1
ATOM 674 C CA . LYS A 1 83 ? -4.612 -3.078 -23.069 1.00 95.31 83 LYS A CA 1
ATOM 675 C C . LYS A 1 83 ? -3.514 -3.708 -22.205 1.00 95.31 83 LYS A C 1
ATOM 677 O O . LYS A 1 83 ? -3.720 -3.905 -21.007 1.00 95.31 83 LYS A O 1
ATOM 682 N N . ASP A 1 84 ? -2.373 -4.042 -22.801 1.00 94.00 84 ASP A N 1
ATOM 683 C CA . ASP A 1 84 ? -1.264 -4.661 -22.074 1.00 94.00 84 ASP A CA 1
ATOM 684 C C . ASP A 1 84 ? -0.587 -3.640 -21.158 1.00 94.00 84 ASP A C 1
ATOM 686 O O . ASP A 1 84 ? -0.288 -3.938 -20.001 1.00 94.00 84 ASP A O 1
ATOM 690 N N . ILE A 1 85 ? -0.4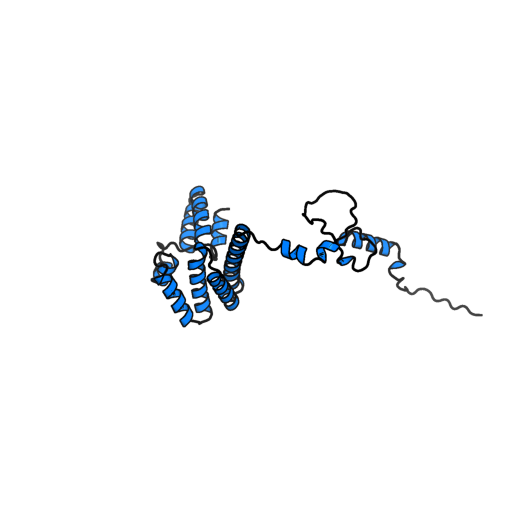07 -2.410 -21.647 1.00 94.31 85 ILE A N 1
ATOM 691 C CA . ILE A 1 85 ? 0.137 -1.296 -20.865 1.00 94.31 85 ILE A CA 1
ATOM 692 C C . ILE A 1 85 ? -0.758 -1.004 -19.655 1.00 94.31 85 ILE A C 1
ATOM 694 O O . ILE A 1 85 ? -0.249 -0.861 -18.542 1.00 94.31 85 ILE A O 1
ATOM 698 N N . ASP A 1 86 ? -2.076 -0.977 -19.846 1.00 93.81 86 ASP A N 1
ATOM 699 C CA . ASP A 1 86 ? -3.053 -0.782 -18.776 1.00 93.81 86 ASP A CA 1
ATOM 700 C C . ASP A 1 86 ? -3.003 -1.916 -17.751 1.00 93.81 86 ASP A C 1
ATOM 702 O O . ASP A 1 86 ? -3.011 -1.661 -16.544 1.00 93.81 86 ASP A O 1
ATOM 706 N N . SER A 1 87 ? -2.909 -3.169 -18.207 1.00 94.62 87 SER A N 1
ATOM 707 C CA . SER A 1 87 ? -2.770 -4.327 -17.316 1.00 94.62 87 SER A CA 1
ATOM 708 C C . SER A 1 87 ? -1.510 -4.212 -16.457 1.00 94.62 87 SER A C 1
ATOM 710 O O . SER A 1 87 ? -1.579 -4.312 -15.232 1.00 94.62 87 SER A O 1
ATOM 712 N N . ILE A 1 88 ? -0.371 -3.897 -17.079 1.00 95.00 88 ILE A N 1
ATOM 713 C CA . ILE A 1 88 ? 0.908 -3.705 -16.384 1.00 95.00 88 ILE A CA 1
ATOM 714 C C . ILE A 1 88 ? 0.824 -2.526 -15.410 1.00 95.00 88 ILE A C 1
ATOM 716 O O . ILE A 1 88 ? 1.347 -2.603 -14.298 1.00 95.00 88 ILE A O 1
ATOM 720 N N . ALA A 1 89 ? 0.162 -1.430 -15.787 1.00 95.56 89 ALA A N 1
ATOM 721 C CA . ALA A 1 89 ? -0.018 -0.278 -14.913 1.00 95.56 89 ALA A CA 1
ATOM 722 C C . ALA A 1 89 ? -0.841 -0.634 -13.667 1.00 95.56 89 ALA A C 1
ATOM 724 O O . ALA A 1 89 ? -0.481 -0.213 -12.564 1.00 95.56 89 ALA A O 1
ATOM 725 N N . LYS A 1 90 ? -1.899 -1.440 -13.819 1.00 95.00 90 LYS A N 1
ATOM 726 C CA . LYS A 1 90 ? -2.711 -1.939 -12.701 1.00 95.00 90 LYS A CA 1
ATOM 727 C C . LYS A 1 90 ? -1.908 -2.840 -11.773 1.00 95.00 90 LYS A C 1
ATOM 729 O O . LYS A 1 90 ? -1.881 -2.577 -10.574 1.00 95.00 90 LYS A O 1
ATOM 734 N N . GLU A 1 91 ? -1.202 -3.828 -12.317 1.00 95.69 91 GLU A N 1
ATOM 735 C CA . GLU A 1 91 ? -0.343 -4.730 -11.537 1.00 95.69 91 GLU A CA 1
ATOM 736 C C . GLU A 1 91 ? 0.753 -3.968 -10.791 1.00 95.69 91 GLU A C 1
ATOM 738 O O . GLU A 1 91 ? 0.994 -4.189 -9.605 1.00 95.69 91 GLU A O 1
ATOM 743 N N . ARG A 1 92 ? 1.388 -3.004 -11.463 1.00 96.56 92 ARG A N 1
ATOM 744 C CA . ARG A 1 92 ? 2.386 -2.126 -10.855 1.00 96.56 92 ARG A CA 1
ATOM 745 C C . ARG A 1 92 ? 1.789 -1.362 -9.674 1.00 96.56 92 ARG A C 1
ATOM 747 O O . ARG A 1 92 ? 2.408 -1.307 -8.614 1.00 96.56 92 ARG A O 1
ATOM 754 N N . ASN A 1 93 ? 0.623 -0.747 -9.856 1.00 96.62 93 ASN A N 1
ATOM 755 C CA . ASN A 1 93 ? -0.027 0.054 -8.821 1.00 96.62 93 ASN A CA 1
ATOM 756 C C . ASN A 1 93 ? -0.439 -0.808 -7.615 1.00 96.62 93 ASN A C 1
ATOM 758 O O . ASN A 1 93 ? -0.180 -0.417 -6.476 1.00 96.62 93 ASN A O 1
ATOM 762 N N . ASP A 1 94 ? -0.973 -2.006 -7.852 1.00 94.50 94 ASP A N 1
ATOM 763 C CA . ASP A 1 94 ? -1.262 -2.973 -6.792 1.00 94.50 94 ASP A CA 1
ATOM 764 C C . ASP A 1 94 ? 0.009 -3.357 -6.014 1.00 94.50 94 ASP A C 1
ATOM 766 O O . ASP A 1 94 ? 0.076 -3.200 -4.793 1.00 94.50 94 ASP A O 1
ATOM 770 N N . ALA A 1 95 ? 1.085 -3.720 -6.720 1.00 96.38 95 ALA A N 1
ATOM 771 C CA . ALA A 1 95 ? 2.363 -4.061 -6.100 1.00 96.38 95 ALA A CA 1
ATOM 772 C C . ALA A 1 95 ? 2.945 -2.908 -5.261 1.00 96.38 95 ALA A C 1
ATOM 774 O O . ALA A 1 95 ? 3.482 -3.136 -4.174 1.00 96.38 95 ALA A O 1
ATOM 775 N N . TYR A 1 96 ? 2.830 -1.659 -5.728 1.00 97.38 96 TYR A N 1
ATOM 776 C CA . TYR A 1 96 ? 3.255 -0.486 -4.961 1.00 97.38 96 TYR A CA 1
ATOM 777 C C . TYR A 1 96 ? 2.464 -0.311 -3.666 1.00 97.38 96 TYR A C 1
ATOM 779 O O . TYR A 1 96 ? 3.071 -0.014 -2.632 1.00 97.38 96 TYR A O 1
ATOM 787 N N . TYR A 1 97 ? 1.142 -0.495 -3.715 1.00 95.44 97 TYR A N 1
ATOM 788 C CA . TYR A 1 97 ? 0.293 -0.427 -2.531 1.00 95.44 97 TYR A CA 1
ATOM 789 C C . TYR A 1 97 ? 0.686 -1.511 -1.524 1.00 95.44 97 TYR A C 1
ATOM 791 O O . TYR A 1 97 ? 1.043 -1.196 -0.389 1.00 95.44 97 TYR A O 1
ATOM 799 N N . GLN A 1 98 ? 0.751 -2.770 -1.960 1.00 93.44 98 GLN A N 1
ATOM 800 C CA . GLN A 1 98 ? 1.102 -3.899 -1.096 1.00 93.44 98 GLN A CA 1
ATOM 801 C C . GLN A 1 98 ? 2.494 -3.734 -0.467 1.00 93.44 98 GLN A C 1
ATOM 803 O O . GLN A 1 98 ? 2.666 -3.924 0.739 1.00 93.44 98 GLN A O 1
ATOM 808 N N . LEU A 1 99 ? 3.494 -3.300 -1.245 1.00 95.94 99 LEU A N 1
ATOM 809 C CA . LEU A 1 99 ? 4.832 -3.011 -0.723 1.00 95.94 99 LEU A CA 1
ATOM 810 C C . LEU A 1 99 ? 4.813 -1.908 0.333 1.00 95.94 99 LEU A C 1
ATOM 812 O O . LEU A 1 99 ? 5.482 -2.037 1.357 1.00 95.94 99 LEU A O 1
ATOM 816 N N . ALA A 1 100 ? 4.054 -0.833 0.113 1.00 96.50 100 ALA A N 1
ATOM 817 C CA . ALA A 1 100 ? 3.937 0.239 1.089 1.00 96.50 100 ALA A CA 1
ATOM 818 C C . ALA A 1 100 ? 3.370 -0.252 2.426 1.00 96.50 100 ALA A C 1
ATOM 820 O O . ALA A 1 100 ? 3.924 0.083 3.479 1.00 96.50 100 ALA A O 1
ATOM 821 N N . ILE A 1 101 ? 2.308 -1.062 2.388 1.00 93.56 101 ILE A N 1
ATOM 822 C CA . ILE A 1 101 ? 1.702 -1.659 3.582 1.00 93.56 101 ILE A CA 1
ATOM 823 C C . ILE A 1 101 ? 2.701 -2.581 4.283 1.00 93.56 101 ILE A C 1
ATOM 825 O O . ILE A 1 101 ? 2.931 -2.440 5.483 1.00 93.56 101 ILE A O 1
ATOM 829 N N . ILE A 1 102 ? 3.369 -3.467 3.541 1.00 93.12 102 ILE A N 1
ATOM 830 C CA . ILE A 1 102 ? 4.374 -4.386 4.089 1.00 93.12 102 ILE A CA 1
ATOM 831 C C . ILE A 1 102 ? 5.524 -3.619 4.754 1.00 93.12 102 ILE A C 1
ATOM 833 O O . ILE A 1 102 ? 5.921 -3.958 5.873 1.00 93.12 102 ILE A O 1
ATOM 837 N N . TYR A 1 103 ? 6.046 -2.572 4.110 1.00 96.62 103 TYR A N 1
ATOM 838 C CA . TYR A 1 103 ? 7.105 -1.751 4.693 1.00 96.62 103 TYR A CA 1
ATOM 839 C C . TYR A 1 103 ? 6.655 -1.052 5.972 1.00 96.62 103 TYR A C 1
ATOM 841 O O . TYR A 1 103 ? 7.427 -1.014 6.926 1.00 96.62 103 TYR A O 1
ATOM 849 N N . LYS A 1 104 ? 5.420 -0.542 6.023 1.00 93.56 104 LYS A N 1
ATOM 850 C CA . LYS A 1 104 ? 4.873 0.128 7.209 1.00 93.56 104 LYS A CA 1
ATOM 851 C C . LYS A 1 104 ? 4.645 -0.854 8.362 1.00 93.56 104 LYS A C 1
ATOM 853 O O . LYS A 1 104 ? 5.142 -0.625 9.459 1.00 93.56 104 LYS A O 1
ATOM 858 N N . GLU A 1 105 ? 3.923 -1.942 8.105 1.00 89.06 105 GLU A N 1
ATOM 859 C CA . GLU A 1 105 ? 3.398 -2.839 9.142 1.00 89.06 105 GLU A CA 1
ATOM 860 C C . GLU A 1 105 ? 4.411 -3.904 9.573 1.00 89.06 105 GLU A C 1
ATOM 862 O O . GLU A 1 105 ? 4.631 -4.125 10.764 1.00 89.06 105 GLU A O 1
ATOM 867 N N . LYS A 1 106 ? 5.056 -4.572 8.606 1.00 90.06 106 LYS A N 1
ATOM 868 C CA . LYS A 1 106 ? 5.935 -5.718 8.891 1.00 90.06 106 LYS A CA 1
ATOM 869 C C . LYS A 1 106 ? 7.363 -5.286 9.190 1.00 90.06 106 LYS A C 1
ATOM 871 O O . LYS A 1 106 ? 7.964 -5.783 10.139 1.00 90.06 106 LYS A O 1
ATOM 876 N N . PHE A 1 107 ? 7.906 -4.376 8.383 1.00 93.69 107 PHE A N 1
ATOM 877 C CA . PHE A 1 107 ? 9.314 -3.976 8.486 1.00 93.69 107 PHE A CA 1
ATOM 878 C C . PHE A 1 107 ? 9.539 -2.682 9.266 1.00 93.69 107 PHE A C 1
ATOM 880 O O . PHE A 1 107 ? 10.657 -2.446 9.712 1.00 93.69 107 PHE A O 1
ATOM 887 N N . LYS A 1 108 ? 8.498 -1.861 9.458 1.00 94.88 108 LYS A N 1
ATOM 888 C CA . LYS A 1 108 ? 8.592 -0.523 10.070 1.00 94.88 108 LYS A CA 1
ATOM 889 C C . LYS A 1 108 ? 9.577 0.404 9.342 1.00 94.88 108 LYS A C 1
ATOM 891 O O . LYS A 1 108 ? 10.128 1.340 9.916 1.00 94.88 108 LYS A O 1
ATOM 896 N N . GLU A 1 109 ? 9.762 0.167 8.046 1.00 97.81 109 GLU A N 1
ATOM 897 C CA . GLU A 1 109 ? 10.582 0.968 7.139 1.00 97.81 109 GLU A CA 1
ATOM 898 C C . GLU A 1 109 ? 9.745 2.126 6.584 1.00 97.81 109 GLU A C 1
ATOM 900 O O . GLU A 1 109 ? 9.349 2.160 5.416 1.00 97.81 109 GLU A O 1
ATOM 905 N N . TYR A 1 110 ? 9.426 3.089 7.451 1.00 97.75 110 TYR A N 1
ATOM 906 C CA . TYR A 1 110 ? 8.464 4.155 7.150 1.00 97.75 110 TYR A CA 1
ATOM 907 C C . TYR A 1 110 ? 8.886 5.037 5.970 1.00 97.75 110 TYR A C 1
ATOM 909 O O . TYR A 1 110 ? 8.040 5.469 5.193 1.00 97.75 110 TYR A O 1
ATOM 917 N N . LYS A 1 111 ? 10.192 5.260 5.774 1.00 98.25 111 LYS A N 1
ATOM 918 C CA . LYS A 1 111 ? 10.699 6.016 4.617 1.00 98.25 111 LYS A CA 1
ATOM 919 C C . LYS A 1 111 ? 10.422 5.285 3.302 1.00 98.25 111 LYS A C 1
ATOM 921 O O . LYS A 1 111 ? 9.910 5.895 2.371 1.00 98.25 111 LYS A O 1
ATOM 926 N N . LEU A 1 112 ? 10.679 3.976 3.254 1.00 98.00 112 LEU A N 1
ATOM 927 C CA . LEU A 1 112 ? 10.381 3.164 2.074 1.00 98.00 112 LEU A CA 1
ATOM 928 C C . LEU A 1 112 ? 8.875 3.103 1.816 1.00 98.00 112 LEU A C 1
ATOM 930 O O . LEU A 1 112 ? 8.449 3.259 0.675 1.00 98.00 112 LEU A O 1
ATOM 934 N N . SER A 1 113 ? 8.065 2.945 2.865 1.00 98.06 113 SER A N 1
ATOM 935 C CA . SER A 1 113 ? 6.605 2.991 2.742 1.00 98.06 113 SER A CA 1
ATOM 936 C C . SER A 1 113 ? 6.127 4.320 2.145 1.00 98.06 113 SER A C 1
ATOM 938 O O . SER A 1 113 ? 5.400 4.317 1.151 1.00 98.06 113 SER A O 1
ATOM 940 N N . LYS A 1 114 ? 6.619 5.452 2.671 1.00 98.44 114 LYS A N 1
ATOM 941 C CA . LYS A 1 114 ? 6.339 6.797 2.150 1.00 98.44 114 LYS A CA 1
ATOM 942 C C . LYS A 1 114 ? 6.644 6.896 0.658 1.00 98.44 114 LYS A C 1
ATOM 944 O O . LYS A 1 114 ? 5.797 7.338 -0.116 1.00 98.44 114 LYS A O 1
ATOM 949 N N . ASP A 1 115 ? 7.838 6.475 0.253 1.00 98.38 115 ASP A N 1
ATOM 950 C CA . ASP A 1 115 ? 8.281 6.577 -1.136 1.00 98.38 115 ASP A CA 1
ATOM 951 C C . ASP A 1 115 ? 7.394 5.749 -2.073 1.00 98.38 115 ASP A C 1
ATOM 953 O O . ASP A 1 115 ? 7.026 6.221 -3.150 1.00 98.38 115 ASP A O 1
ATOM 957 N N . LYS A 1 116 ? 6.992 4.541 -1.655 1.00 98.31 116 LYS A N 1
ATOM 958 C CA . LYS A 1 116 ? 6.086 3.687 -2.437 1.00 98.31 116 LYS A CA 1
ATOM 959 C C . LYS A 1 116 ? 4.677 4.270 -2.541 1.00 98.31 116 LYS A C 1
ATOM 961 O O . LYS A 1 116 ? 4.132 4.276 -3.641 1.00 98.31 116 LYS A O 1
ATOM 966 N N . LEU A 1 117 ? 4.129 4.843 -1.467 1.00 98.06 117 LEU A N 1
ATOM 967 C CA . LEU A 1 117 ? 2.823 5.520 -1.497 1.00 98.06 117 LEU A CA 1
ATOM 968 C C . LEU A 1 117 ? 2.835 6.756 -2.398 1.00 98.06 117 LEU A C 1
ATOM 970 O O . LEU A 1 117 ? 1.905 6.967 -3.172 1.00 98.06 117 LEU A O 1
ATOM 974 N N . LYS A 1 118 ? 3.904 7.558 -2.351 1.00 97.81 118 LYS A N 1
ATOM 975 C CA . LYS A 1 118 ? 4.048 8.722 -3.235 1.00 97.81 118 LYS A CA 1
ATOM 976 C C . LYS A 1 118 ? 4.169 8.311 -4.700 1.00 97.81 118 LYS A C 1
ATOM 978 O O . LYS A 1 118 ? 3.542 8.939 -5.547 1.00 97.81 118 LYS A O 1
ATOM 983 N N . GLN A 1 119 ? 4.936 7.259 -5.000 1.00 97.75 119 GLN A N 1
ATOM 984 C CA . GLN A 1 119 ? 5.033 6.718 -6.361 1.00 97.75 119 GLN A CA 1
ATOM 985 C C . GLN A 1 119 ? 3.686 6.182 -6.849 1.00 97.75 119 GLN A C 1
ATOM 987 O O . GLN A 1 119 ? 3.294 6.480 -7.972 1.00 97.75 119 GLN A O 1
ATOM 992 N N . LEU A 1 120 ? 2.951 5.461 -5.999 1.00 97.56 120 LEU A N 1
ATOM 993 C CA . LEU A 1 120 ? 1.607 4.986 -6.313 1.00 97.56 120 LEU A CA 1
ATOM 994 C C . LEU A 1 120 ? 0.673 6.139 -6.686 1.00 97.56 120 LEU A C 1
ATOM 996 O O . LEU A 1 120 ? 0.063 6.100 -7.746 1.00 97.56 120 LEU A O 1
ATOM 1000 N N . LEU A 1 121 ? 0.598 7.178 -5.849 1.00 96.50 121 LEU A N 1
ATOM 1001 C CA . LEU A 1 121 ? -0.272 8.335 -6.085 1.00 96.50 121 LEU A CA 1
ATOM 1002 C C . LEU A 1 121 ? 0.143 9.141 -7.326 1.00 96.50 121 LEU A C 1
ATOM 1004 O O . LEU A 1 121 ? -0.718 9.675 -8.018 1.00 96.50 121 LEU A O 1
ATOM 1008 N N . ALA A 1 122 ? 1.439 9.192 -7.649 1.00 97.44 122 ALA A N 1
ATOM 1009 C CA . ALA A 1 122 ? 1.934 9.821 -8.875 1.00 97.44 122 ALA A CA 1
ATOM 1010 C C . ALA A 1 122 ? 1.603 9.019 -10.150 1.00 97.44 122 ALA A C 1
ATOM 1012 O O . ALA A 1 122 ? 1.553 9.588 -11.237 1.00 97.44 122 ALA A O 1
ATOM 1013 N N . ASN A 1 123 ? 1.354 7.713 -10.024 1.00 95.56 123 ASN A N 1
ATOM 1014 C CA . ASN A 1 123 ? 1.060 6.799 -11.130 1.00 95.56 123 ASN A CA 1
ATOM 1015 C C . ASN A 1 123 ? -0.432 6.739 -11.514 1.00 95.56 123 ASN A C 1
ATOM 1017 O O . ASN A 1 123 ? -0.820 5.829 -12.247 1.00 95.56 123 ASN A O 1
ATOM 1021 N N . ASN A 1 124 ? -1.249 7.678 -11.021 1.00 92.94 124 ASN A N 1
ATOM 1022 C CA . ASN A 1 124 ? -2.689 7.792 -11.279 1.00 92.94 124 ASN A CA 1
ATOM 1023 C C . ASN A 1 124 ? -3.445 6.453 -11.095 1.00 92.94 124 ASN A C 1
ATOM 1025 O O . ASN A 1 124 ? -3.929 5.869 -12.069 1.00 92.94 124 ASN A O 1
ATOM 1029 N N . PRO A 1 125 ? -3.474 5.911 -9.864 1.00 95.12 125 PRO A N 1
ATOM 1030 C CA . PRO A 1 125 ? -4.000 4.580 -9.598 1.00 95.12 125 PRO A CA 1
ATOM 1031 C C . PRO A 1 125 ? -5.528 4.538 -9.685 1.00 95.12 125 PRO A C 1
ATOM 1033 O O . PRO A 1 125 ? -6.194 5.570 -9.683 1.00 95.12 125 PRO A O 1
ATOM 1036 N N . GLU A 1 126 ? -6.089 3.327 -9.729 1.00 92.75 126 GLU A N 1
ATOM 1037 C CA . GLU A 1 126 ? -7.541 3.137 -9.639 1.00 92.75 126 GLU A CA 1
ATOM 1038 C C . GLU A 1 126 ? -8.087 3.774 -8.346 1.00 92.75 126 GLU A C 1
ATOM 1040 O O . GLU A 1 126 ? -7.447 3.695 -7.295 1.00 92.75 126 GLU A O 1
ATOM 1045 N N . GLU A 1 127 ? -9.293 4.350 -8.411 1.00 89.62 127 GLU A N 1
ATOM 1046 C CA . GLU A 1 127 ? -9.956 5.068 -7.303 1.00 89.62 127 GLU A CA 1
ATOM 1047 C C . GLU A 1 127 ? -9.927 4.305 -5.971 1.00 89.62 127 GLU A C 1
ATOM 1049 O O . GLU A 1 127 ? -9.718 4.894 -4.908 1.00 89.62 127 GLU A O 1
ATOM 1054 N N . LYS A 1 128 ? -10.044 2.971 -6.034 1.00 87.50 128 LYS A N 1
ATOM 1055 C CA . LYS A 1 128 ? -10.000 2.084 -4.864 1.00 87.50 128 LYS A CA 1
ATOM 1056 C C . LYS A 1 128 ? -8.722 2.232 -4.025 1.00 87.50 128 LYS A C 1
ATOM 1058 O O . LYS A 1 128 ? -8.772 1.985 -2.829 1.00 87.50 128 LYS A O 1
ATOM 1063 N N . TYR A 1 129 ? -7.601 2.661 -4.613 1.00 91.44 129 TYR A N 1
ATOM 1064 C CA . TYR A 1 129 ? -6.331 2.847 -3.904 1.00 91.44 129 TYR A CA 1
ATOM 1065 C C . TYR A 1 129 ? -6.093 4.284 -3.435 1.00 91.44 129 TYR A C 1
ATOM 1067 O O . TYR A 1 129 ? -5.270 4.488 -2.546 1.00 91.44 129 TYR A O 1
ATOM 1075 N N . ILE A 1 130 ? -6.772 5.288 -4.000 1.00 92.75 130 ILE A N 1
ATOM 1076 C CA . ILE A 1 130 ? -6.426 6.704 -3.785 1.00 92.75 130 ILE A CA 1
ATOM 1077 C C . ILE A 1 130 ? -6.578 7.091 -2.313 1.00 92.75 130 ILE A C 1
ATOM 1079 O O . ILE A 1 130 ? -5.616 7.534 -1.680 1.00 92.75 130 ILE A O 1
ATOM 1083 N N . VAL A 1 131 ? -7.774 6.910 -1.748 1.00 92.19 131 VAL A N 1
ATOM 1084 C CA . VAL A 1 131 ? -8.048 7.305 -0.358 1.00 92.19 131 VAL A CA 1
ATOM 1085 C C . VAL A 1 131 ? -7.282 6.434 0.646 1.00 92.19 131 VAL A C 1
ATOM 1087 O O . VAL A 1 131 ? -6.631 7.011 1.523 1.00 92.19 131 VAL A O 1
ATOM 1090 N N . PRO A 1 132 ? -7.251 5.088 0.515 1.00 90.50 132 PRO A N 1
ATOM 1091 C CA . PRO A 1 132 ? -6.424 4.252 1.383 1.00 90.50 132 PRO A CA 1
ATOM 1092 C C . PRO A 1 132 ? -4.936 4.614 1.333 1.00 90.50 132 PRO A C 1
ATOM 1094 O O . PRO A 1 132 ? -4.290 4.692 2.380 1.00 90.50 132 PRO A O 1
ATOM 1097 N N . ALA A 1 133 ? -4.372 4.887 0.151 1.00 95.06 133 ALA A N 1
ATOM 1098 C CA . ALA A 1 133 ? -2.969 5.273 0.019 1.00 95.06 133 ALA A CA 1
ATOM 1099 C C . ALA A 1 133 ? -2.687 6.637 0.662 1.00 95.06 133 ALA A C 1
ATOM 1101 O O . ALA A 1 133 ? -1.704 6.762 1.394 1.00 95.06 133 ALA A O 1
ATOM 1102 N N . LYS A 1 134 ? -3.557 7.639 0.463 1.00 95.50 134 LYS A N 1
ATOM 1103 C CA . LYS A 1 134 ? -3.452 8.944 1.139 1.00 95.50 134 LYS A CA 1
ATOM 1104 C C . LYS A 1 134 ? -3.522 8.788 2.661 1.00 95.50 134 LYS A C 1
ATOM 1106 O O . LYS A 1 134 ? -2.694 9.352 3.370 1.00 95.50 134 LYS A O 1
ATOM 1111 N N . TYR A 1 135 ? -4.452 7.987 3.181 1.00 93.12 135 TYR A N 1
ATOM 1112 C CA . TYR A 1 135 ? -4.567 7.755 4.623 1.00 93.12 135 TYR A CA 1
ATOM 1113 C C . TYR A 1 135 ? -3.325 7.067 5.201 1.00 93.12 135 TYR A C 1
ATOM 1115 O O . TYR A 1 135 ? -2.782 7.498 6.220 1.00 93.12 135 TYR A O 1
ATOM 1123 N N . ASN A 1 136 ? -2.832 6.025 4.529 1.00 93.56 136 ASN A N 1
ATOM 1124 C CA . ASN A 1 136 ? -1.593 5.363 4.923 1.00 93.56 136 ASN A CA 1
ATOM 1125 C C . ASN A 1 136 ? -0.398 6.323 4.864 1.00 93.56 136 ASN A C 1
ATOM 1127 O O . ASN A 1 136 ? 0.458 6.278 5.744 1.00 93.56 136 ASN A O 1
ATOM 1131 N N . LEU A 1 137 ? -0.362 7.228 3.883 1.00 96.69 137 LEU A N 1
ATOM 1132 C CA . LEU A 1 137 ? 0.686 8.235 3.755 1.00 96.69 137 LEU A CA 1
ATOM 1133 C C . LEU A 1 137 ? 0.640 9.233 4.918 1.00 96.69 137 LEU A C 1
ATOM 1135 O O . LEU A 1 137 ? 1.681 9.519 5.503 1.00 96.69 137 LEU A O 1
ATOM 1139 N N . TYR A 1 138 ? -0.553 9.687 5.311 1.00 95.44 138 TYR A N 1
ATOM 1140 C CA . TYR A 1 138 ? -0.755 10.481 6.525 1.00 95.44 138 TYR A CA 1
ATOM 1141 C C . TYR A 1 138 ? -0.198 9.763 7.763 1.00 95.44 138 TYR A C 1
ATOM 1143 O O . TYR A 1 138 ? 0.620 10.332 8.484 1.00 95.44 138 TYR A O 1
ATOM 1151 N N . LYS A 1 139 ? -0.551 8.487 7.969 1.00 93.62 139 LYS A N 1
ATOM 1152 C CA . LYS A 1 139 ? -0.042 7.697 9.102 1.00 93.62 139 LYS A CA 1
ATOM 1153 C C . LYS A 1 139 ? 1.474 7.543 9.087 1.00 93.62 139 LYS A C 1
ATOM 1155 O O . LYS A 1 139 ? 2.113 7.632 10.131 1.00 93.62 139 LYS A O 1
ATOM 1160 N N . VAL A 1 140 ? 2.062 7.349 7.913 1.00 97.12 140 VAL A N 1
ATOM 1161 C CA . VAL A 1 140 ? 3.517 7.289 7.755 1.00 97.12 140 VAL A CA 1
ATOM 1162 C C . VAL A 1 140 ? 4.174 8.636 8.073 1.00 97.12 140 VAL A C 1
ATOM 1164 O O . VAL A 1 140 ? 5.218 8.648 8.723 1.00 97.12 140 VAL A O 1
ATOM 1167 N N . TYR A 1 141 ? 3.571 9.764 7.683 1.00 98.06 141 TYR A N 1
ATOM 1168 C CA . TYR A 1 141 ? 4.070 11.088 8.059 1.00 98.06 141 TYR A CA 1
ATOM 1169 C C . TYR A 1 141 ? 4.022 11.322 9.573 1.00 98.06 141 TYR A C 1
ATOM 1171 O O . TYR A 1 141 ? 5.011 11.804 10.125 1.00 98.06 141 TYR A O 1
ATOM 1179 N N . GLU A 1 142 ? 2.944 10.917 10.258 1.00 95.25 142 GLU A N 1
ATOM 1180 C CA . GLU A 1 142 ? 2.872 10.968 11.729 1.00 95.25 142 GLU A CA 1
ATOM 1181 C C . GLU A 1 142 ? 4.003 10.153 12.375 1.00 95.25 142 GLU A C 1
ATOM 1183 O O . GLU A 1 142 ? 4.705 10.645 13.258 1.00 95.25 142 GLU A O 1
ATOM 1188 N N . LEU A 1 143 ? 4.237 8.928 11.892 1.00 95.50 143 LEU A N 1
ATOM 1189 C CA . LEU A 1 143 ? 5.289 8.039 12.403 1.00 95.50 143 LEU A CA 1
ATOM 1190 C C . LEU A 1 143 ? 6.708 8.581 12.173 1.00 95.50 143 LEU A C 1
ATOM 1192 O O . LEU A 1 143 ? 7.615 8.286 12.951 1.00 95.50 143 LEU A O 1
ATOM 1196 N N . LEU A 1 144 ? 6.908 9.368 11.115 1.00 97.62 144 LEU A N 1
ATOM 1197 C CA . LEU A 1 144 ? 8.176 10.034 10.807 1.00 97.62 144 LEU A CA 1
ATOM 1198 C C . LEU A 1 144 ? 8.337 11.393 11.514 1.00 97.62 144 LEU A C 1
ATOM 1200 O O . LEU A 1 144 ? 9.416 11.981 11.438 1.00 97.62 144 LEU A O 1
ATOM 1204 N N . GLY A 1 145 ? 7.301 11.894 12.196 1.00 97.12 145 GLY A N 1
ATOM 1205 C CA . GLY A 1 145 ? 7.286 13.226 12.813 1.00 97.12 145 GLY A CA 1
ATOM 1206 C C . GLY A 1 145 ? 7.157 14.379 11.808 1.00 97.12 145 GLY A C 1
ATOM 1207 O O . GLY A 1 145 ? 7.422 15.533 12.144 1.00 97.12 145 GLY A O 1
ATOM 1208 N N . GLU A 1 146 ? 6.752 14.090 10.572 1.00 97.62 146 GLU A N 1
ATOM 1209 C CA . GLU A 1 146 ? 6.576 15.055 9.480 1.00 97.62 146 GLU A CA 1
ATOM 1210 C C . GLU A 1 146 ? 5.179 15.711 9.563 1.00 97.62 146 GLU A C 1
ATOM 1212 O O . GLU A 1 146 ? 4.372 15.641 8.638 1.00 97.62 146 GLU A O 1
ATOM 1217 N N . ASN A 1 147 ? 4.878 16.347 10.701 1.00 95.50 147 ASN A N 1
ATOM 1218 C CA . ASN A 1 147 ? 3.523 16.798 11.062 1.00 95.50 147 ASN A CA 1
ATOM 1219 C C . ASN A 1 147 ? 2.890 17.778 10.059 1.00 95.50 147 ASN A C 1
ATOM 1221 O O . ASN A 1 147 ? 1.683 17.730 9.837 1.00 95.50 147 ASN A O 1
ATOM 1225 N N . SER A 1 148 ? 3.686 18.654 9.438 1.00 97.31 148 SER A N 1
ATOM 1226 C CA . SER A 1 148 ? 3.179 19.598 8.434 1.00 97.31 148 SER A CA 1
ATOM 1227 C C . SER A 1 148 ? 2.615 18.875 7.209 1.00 97.31 148 SER A C 1
ATOM 1229 O O . SER A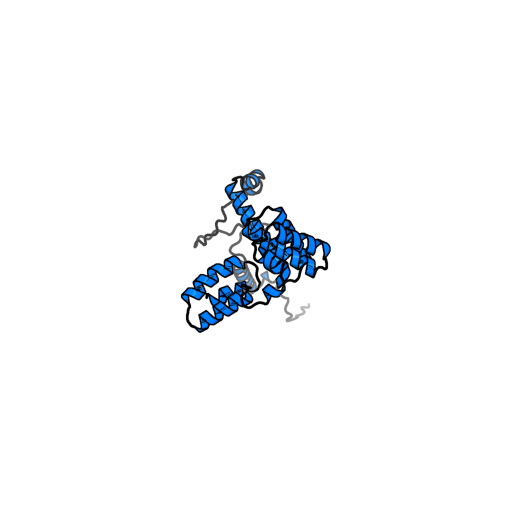 1 148 ? 1.523 19.195 6.751 1.00 97.31 148 SER A O 1
ATOM 1231 N N . GLU A 1 149 ? 3.334 17.868 6.709 1.00 96.81 149 GLU A N 1
ATOM 1232 C CA . GLU A 1 149 ? 2.895 17.056 5.568 1.00 96.81 149 GLU A CA 1
ATOM 1233 C C . GLU A 1 149 ? 1.712 16.162 5.952 1.00 96.81 149 GLU A C 1
ATOM 1235 O O . GLU A 1 149 ? 0.774 16.000 5.169 1.00 96.81 149 GLU A O 1
ATOM 1240 N N . ALA A 1 150 ? 1.715 15.635 7.182 1.00 96.56 150 ALA A N 1
ATOM 1241 C CA . ALA A 1 150 ? 0.593 14.875 7.720 1.00 96.56 150 ALA A CA 1
ATOM 1242 C C . ALA A 1 150 ? -0.705 15.701 7.692 1.00 96.56 150 ALA A C 1
ATOM 1244 O O . ALA A 1 150 ? -1.719 15.233 7.173 1.00 96.56 150 ALA A O 1
ATOM 1245 N N . GLU A 1 151 ? -0.674 16.943 8.181 1.00 96.25 151 GLU A N 1
ATOM 1246 C CA . GLU A 1 151 ? -1.846 17.825 8.172 1.00 96.25 151 GLU A CA 1
ATOM 1247 C C . GLU A 1 151 ? -2.288 18.208 6.753 1.00 96.25 151 GLU A C 1
ATOM 1249 O O . GLU A 1 151 ? -3.487 18.267 6.482 1.00 96.25 151 GLU A O 1
ATOM 1254 N N . ILE A 1 152 ? -1.359 18.406 5.812 1.00 96.94 152 ILE A N 1
ATOM 1255 C CA . ILE A 1 152 ? -1.714 18.652 4.403 1.00 96.94 152 ILE A CA 1
ATOM 1256 C C . ILE A 1 152 ? -2.505 17.466 3.838 1.00 96.94 152 ILE A C 1
ATOM 1258 O O . ILE A 1 152 ? -3.606 17.654 3.318 1.00 96.94 152 ILE A O 1
ATOM 1262 N N . VAL A 1 153 ? -1.983 16.243 3.977 1.00 96.38 153 VAL A N 1
ATOM 1263 C CA . VAL A 1 153 ? -2.640 15.038 3.445 1.00 96.38 153 VAL A CA 1
ATOM 1264 C C . VAL A 1 153 ? -3.974 14.774 4.139 1.00 96.38 153 VAL A C 1
ATOM 1266 O O . VAL A 1 153 ? -4.958 14.439 3.483 1.00 96.38 153 VAL A O 1
ATOM 1269 N N . LYS A 1 154 ? -4.043 14.962 5.458 1.00 95.06 154 LYS A N 1
ATOM 1270 C CA . LYS A 1 154 ? -5.286 14.835 6.224 1.00 95.06 154 LYS A CA 1
ATOM 1271 C C . LYS A 1 154 ? -6.367 15.781 5.705 1.00 95.06 154 LYS A C 1
ATOM 1273 O O . LYS A 1 154 ? -7.483 15.338 5.441 1.00 95.06 154 LYS A O 1
ATOM 1278 N N . ASN A 1 155 ? -6.036 17.058 5.518 1.00 96.19 155 ASN A N 1
ATOM 1279 C CA . ASN A 1 155 ? -6.987 18.044 5.009 1.00 96.19 155 ASN A CA 1
ATOM 1280 C C . ASN A 1 155 ? -7.433 17.721 3.580 1.00 96.19 155 ASN A C 1
ATOM 1282 O O . ASN A 1 155 ? -8.621 17.838 3.298 1.00 96.19 155 ASN A O 1
ATOM 1286 N N . GLN A 1 156 ? -6.529 17.235 2.722 1.00 95.31 156 GLN A N 1
ATOM 1287 C CA . GLN A 1 156 ? -6.883 16.757 1.380 1.00 95.31 156 GLN A CA 1
ATOM 1288 C C . GLN A 1 156 ? -7.900 15.614 1.426 1.00 95.31 156 GLN A C 1
ATOM 1290 O O . GLN A 1 156 ? -8.889 15.651 0.700 1.00 95.31 156 GLN A O 1
ATOM 1295 N N . ILE A 1 157 ? -7.704 14.616 2.298 1.00 94.00 157 ILE A N 1
ATOM 1296 C CA . ILE A 1 157 ? -8.655 13.501 2.445 1.00 94.00 157 ILE A CA 1
ATOM 1297 C C . ILE A 1 157 ? -10.035 14.025 2.857 1.00 94.00 157 ILE A C 1
ATOM 1299 O O . ILE A 1 157 ? -11.037 13.622 2.270 1.00 94.00 157 ILE A O 1
ATOM 1303 N N . ILE A 1 158 ? -10.090 14.939 3.830 1.00 94.38 158 ILE A N 1
ATOM 1304 C CA . ILE A 1 158 ? -11.349 15.499 4.336 1.00 94.38 158 ILE A CA 1
ATOM 1305 C C . ILE A 1 158 ? -12.048 16.356 3.272 1.00 94.38 158 ILE A C 1
ATOM 1307 O O . ILE A 1 158 ? -13.264 16.269 3.128 1.00 94.38 158 ILE A O 1
ATOM 1311 N N . SER A 1 159 ? -11.308 17.173 2.517 1.00 95.12 159 SER A N 1
ATOM 1312 C CA . SER A 1 159 ? -11.896 18.073 1.521 1.00 95.12 159 SER A CA 1
ATOM 1313 C C . SER A 1 159 ? -12.297 17.373 0.226 1.00 95.12 159 SER A C 1
ATOM 1315 O O . SER A 1 159 ? -13.319 17.717 -0.359 1.00 95.12 159 SER A O 1
ATOM 1317 N N . GLU A 1 160 ? -11.486 16.426 -0.249 1.00 93.81 160 GLU A N 1
ATOM 1318 C CA . GLU A 1 160 ? -11.691 15.765 -1.545 1.00 93.81 160 GLU A CA 1
ATOM 1319 C C . GLU A 1 160 ? -12.575 14.519 -1.421 1.00 93.81 160 GLU A C 1
ATOM 1321 O O . GLU A 1 160 ? -13.293 14.180 -2.359 1.00 93.81 160 GLU A O 1
ATOM 1326 N N . HIS A 1 161 ? -12.555 13.847 -0.265 1.00 91.38 161 HIS A N 1
ATOM 1327 C CA . HIS A 1 161 ? -13.292 12.606 -0.031 1.00 91.38 161 HIS A CA 1
ATOM 1328 C C . HIS A 1 161 ? -14.064 12.620 1.306 1.00 91.38 161 HIS A C 1
ATOM 1330 O O . HIS A 1 161 ? -13.894 11.692 2.104 1.00 91.38 161 HIS A O 1
ATOM 1336 N N . PRO A 1 162 ? -14.936 13.617 1.566 1.00 90.12 162 PRO A N 1
ATOM 1337 C CA . PRO A 1 162 ? -15.627 13.783 2.854 1.00 90.12 162 PRO A CA 1
ATOM 1338 C C . PRO A 1 162 ? -16.508 12.586 3.242 1.00 90.12 162 PRO A C 1
ATOM 1340 O O . PRO A 1 162 ? -16.607 12.242 4.416 1.00 90.12 162 PRO A O 1
ATOM 1343 N N . GLU A 1 163 ? -17.096 11.911 2.252 1.00 86.00 163 GLU A N 1
ATOM 1344 C CA . GLU A 1 163 ? -17.937 10.722 2.452 1.00 86.00 163 GLU A CA 1
ATOM 1345 C C . GLU A 1 163 ? -17.124 9.449 2.725 1.00 86.00 163 GLU A C 1
ATOM 1347 O O . GLU A 1 163 ? -17.676 8.409 3.083 1.00 86.00 163 GLU A O 1
ATOM 1352 N N . SER A 1 164 ? -15.800 9.494 2.542 1.00 85.38 164 SER A N 1
ATOM 1353 C CA . SER A 1 164 ? -14.962 8.331 2.799 1.00 85.38 164 SER A CA 1
ATOM 1354 C C . SER A 1 164 ? -14.876 8.043 4.294 1.00 85.38 164 SER A C 1
ATOM 1356 O O . SER A 1 164 ? -14.729 8.941 5.126 1.00 85.38 164 SER A O 1
ATOM 1358 N N . ARG A 1 165 ? -14.854 6.754 4.636 1.00 80.12 165 ARG A N 1
ATOM 1359 C CA . ARG A 1 165 ? -14.616 6.283 6.005 1.00 80.12 165 ARG A CA 1
ATOM 1360 C C . ARG A 1 165 ? -13.361 6.914 6.624 1.00 80.12 165 ARG A C 1
ATOM 1362 O O . ARG A 1 165 ? -13.365 7.267 7.798 1.00 80.12 165 ARG A O 1
ATOM 1369 N N . TYR A 1 166 ? -12.301 7.100 5.834 1.00 84.12 166 TYR A N 1
ATOM 1370 C CA . TYR A 1 166 ? -11.066 7.738 6.291 1.00 84.12 166 TYR A CA 1
ATOM 1371 C C . TYR A 1 166 ? -11.265 9.210 6.663 1.00 84.12 166 TYR A C 1
ATOM 1373 O O . TYR A 1 166 ? -10.774 9.626 7.708 1.00 84.12 166 TYR A O 1
ATOM 1381 N N . ALA A 1 167 ? -12.003 9.988 5.866 1.00 88.06 167 ALA A N 1
ATOM 1382 C CA . ALA A 1 167 ? -12.321 11.373 6.208 1.00 88.06 167 ALA A CA 1
ATOM 1383 C C . ALA A 1 167 ? -13.129 11.460 7.507 1.00 88.06 167 ALA A C 1
ATOM 1385 O O . ALA A 1 167 ? -12.778 12.243 8.385 1.00 88.06 167 ALA A O 1
ATOM 1386 N N . GLN A 1 168 ? -14.129 10.593 7.684 1.00 84.56 168 GLN A N 1
ATOM 1387 C CA . GLN A 1 168 ? -14.931 10.541 8.911 1.00 84.56 168 GLN A CA 1
ATOM 1388 C C . GLN A 1 168 ? -14.070 10.257 10.156 1.00 84.56 168 GLN A C 1
ATOM 1390 O O . GLN A 1 168 ? -14.209 10.948 11.167 1.00 84.56 168 GLN A O 1
ATOM 1395 N N . ILE A 1 169 ? -13.125 9.309 10.064 1.00 81.44 169 ILE A N 1
ATOM 1396 C CA . ILE A 1 169 ? -12.156 9.004 11.138 1.00 81.44 169 ILE A CA 1
ATOM 1397 C C . ILE A 1 169 ? -11.275 10.216 11.447 1.00 81.44 169 ILE A C 1
ATOM 1399 O O . ILE A 1 169 ? -11.013 10.518 12.609 1.00 81.44 169 ILE A O 1
ATOM 1403 N N . LEU A 1 170 ? -10.791 10.905 10.412 1.00 86.50 170 LEU A N 1
ATOM 1404 C CA . LEU A 1 170 ? -9.887 12.045 10.569 1.00 86.50 170 LEU A CA 1
ATOM 1405 C C . LEU A 1 170 ? -10.590 13.286 11.132 1.00 86.50 170 LEU A C 1
ATOM 1407 O O . LEU A 1 170 ? -9.956 14.069 11.841 1.00 86.50 170 LEU A O 1
ATOM 1411 N N . SER A 1 171 ? -11.875 13.473 10.824 1.00 85.81 171 SER A N 1
ATOM 1412 C CA . SER A 1 171 ? -12.685 14.586 11.326 1.00 85.81 171 SER A CA 1
ATOM 1413 C C . SER A 1 171 ? -13.162 14.379 12.762 1.00 85.81 171 SER A C 1
ATOM 1415 O O . SER A 1 171 ? -13.291 15.357 13.495 1.00 85.81 171 SER A O 1
ATOM 1417 N N . ASN A 1 172 ? -13.415 13.138 13.183 1.00 82.50 172 ASN A N 1
ATOM 1418 C CA . ASN A 1 172 ? -13.820 12.835 14.552 1.00 82.50 172 ASN A CA 1
ATOM 1419 C C . ASN A 1 172 ? -13.132 11.553 15.062 1.00 82.50 172 ASN A C 1
ATOM 1421 O O . ASN A 1 172 ? -13.696 10.462 14.957 1.00 82.50 172 ASN A O 1
ATOM 1425 N N . PRO A 1 173 ? -11.923 11.679 15.641 1.00 71.75 173 PRO A N 1
ATOM 1426 C CA . PRO A 1 173 ? -11.137 10.537 16.109 1.00 71.75 173 PRO A CA 1
ATOM 1427 C C . PRO A 1 173 ? -11.838 9.676 17.170 1.00 71.75 173 PRO A C 1
ATOM 1429 O O . PRO A 1 173 ? -11.574 8.480 17.245 1.00 71.75 173 PRO A O 1
ATOM 1432 N N . GLU A 1 174 ? -12.757 10.251 17.953 1.00 69.56 174 GLU A N 1
ATOM 1433 C CA . GLU A 1 174 ? -13.543 9.530 18.967 1.00 69.56 174 GLU A CA 1
ATOM 1434 C C . GLU A 1 174 ? -14.530 8.529 18.336 1.00 69.56 174 GLU A C 1
ATOM 1436 O O . GLU A 1 174 ? -14.852 7.512 18.950 1.00 69.56 174 GLU A O 1
ATOM 1441 N N . LEU A 1 175 ? -14.969 8.752 17.085 1.00 64.44 175 LEU A N 1
ATOM 1442 C CA . LEU A 1 175 ? -15.829 7.796 16.373 1.00 64.44 175 LEU A CA 1
ATOM 1443 C C . LEU A 1 175 ? -15.124 6.464 16.149 1.00 64.44 175 LEU A C 1
ATOM 1445 O O . LEU A 1 175 ? -15.778 5.430 16.229 1.00 64.44 175 LEU A O 1
ATOM 1449 N N . ALA A 1 176 ? -13.806 6.462 15.926 1.00 58.25 176 ALA A N 1
ATOM 1450 C CA . ALA A 1 176 ? -13.056 5.231 15.687 1.00 58.25 176 ALA A CA 1
ATOM 1451 C C . ALA A 1 176 ? -13.161 4.231 16.855 1.00 58.25 176 ALA A C 1
ATOM 1453 O O . ALA A 1 176 ? -13.065 3.025 16.628 1.00 58.25 176 ALA A O 1
ATOM 1454 N N . SER A 1 177 ? -13.404 4.734 18.070 1.00 57.59 177 SER A N 1
ATOM 1455 C CA . SER A 1 177 ? -13.557 3.953 19.303 1.00 57.59 177 SER A CA 1
ATOM 1456 C C . SER A 1 177 ? -15.012 3.604 19.639 1.00 57.59 177 SER A C 1
ATOM 1458 O O . SER A 1 177 ? -15.253 2.876 20.599 1.00 57.59 177 SER A O 1
ATOM 1460 N N . SER A 1 178 ? -15.994 4.122 18.896 1.00 60.00 178 SER A N 1
ATOM 1461 C CA . SER A 1 178 ? -17.410 3.828 19.145 1.00 60.00 178 SER A CA 1
ATOM 1462 C C . SER A 1 178 ? -17.801 2.457 18.581 1.00 60.00 178 SER A C 1
ATOM 1464 O O . SER A 1 178 ? -17.410 2.113 17.469 1.00 60.00 178 SER A O 1
ATOM 1466 N N . GLU A 1 179 ? -18.584 1.668 19.325 1.00 58.12 179 GLU A N 1
ATOM 1467 C CA . GLU A 1 179 ? -19.045 0.325 18.904 1.00 58.12 179 GLU A CA 1
ATOM 1468 C C . GLU A 1 179 ? -19.898 0.351 17.619 1.00 58.12 179 GLU A C 1
ATOM 1470 O O . GLU A 1 179 ? -19.964 -0.629 16.862 1.00 58.12 179 GLU A O 1
ATOM 1475 N N . ASP A 1 180 ? -20.531 1.492 17.349 1.00 58.62 180 ASP A N 1
ATOM 1476 C CA . ASP A 1 180 ? -21.338 1.733 16.153 1.00 58.62 180 ASP A CA 1
ATOM 1477 C C . ASP A 1 180 ? -20.491 2.039 14.915 1.00 58.62 180 ASP A C 1
ATOM 1479 O O . ASP A 1 180 ? -20.970 1.901 13.790 1.00 58.62 180 ASP A O 1
ATOM 1483 N N . PHE A 1 181 ? -19.219 2.399 15.090 1.00 65.81 181 PHE A N 1
ATOM 1484 C CA . PHE A 1 181 ? -18.330 2.653 13.972 1.00 65.81 181 PHE A CA 1
ATOM 1485 C C . PHE A 1 181 ? -17.843 1.342 13.361 1.00 65.81 181 PHE A C 1
ATOM 1487 O O . PHE A 1 181 ? -17.355 0.447 14.058 1.00 65.81 181 PHE A O 1
ATOM 1494 N N . GLU A 1 182 ? -17.935 1.234 12.036 1.00 71.56 182 GLU A N 1
ATOM 1495 C CA . GLU A 1 182 ? -17.424 0.100 11.263 1.00 71.56 182 GLU A CA 1
ATOM 1496 C C . GLU A 1 182 ? -15.885 0.143 11.171 1.00 71.56 182 GLU A C 1
ATOM 1498 O O . GLU A 1 182 ? -15.292 0.246 10.093 1.00 71.56 182 GLU A O 1
ATOM 1503 N N . SER A 1 183 ? -15.198 0.123 12.318 1.00 74.50 183 SER A N 1
ATOM 1504 C CA . SER A 1 183 ? -13.767 -0.180 12.370 1.00 74.50 183 SER A CA 1
ATOM 1505 C C . SER A 1 183 ? -13.538 -1.645 11.983 1.00 74.50 183 SER A C 1
ATOM 1507 O O . SER A 1 183 ? -14.435 -2.466 12.194 1.00 74.50 183 SER A O 1
ATOM 1509 N N . PRO A 1 184 ? -12.365 -2.022 11.440 1.00 80.44 184 PRO A N 1
ATOM 1510 C CA . PRO A 1 184 ? -12.117 -3.407 11.070 1.00 80.44 184 PRO A CA 1
ATOM 1511 C C . PRO A 1 184 ? -12.221 -4.289 12.316 1.00 80.44 184 PRO A C 1
ATOM 1513 O O . PRO A 1 184 ? -12.818 -5.354 12.261 1.00 80.44 184 PRO A O 1
ATOM 1516 N N . GLU A 1 185 ? -11.745 -3.810 13.469 1.00 83.38 185 GLU A N 1
ATOM 1517 C CA . GLU A 1 185 ? -11.853 -4.522 14.746 1.00 83.38 185 GLU A CA 1
ATOM 1518 C C . GLU A 1 185 ? -13.305 -4.708 15.193 1.00 83.38 185 GLU A C 1
ATOM 1520 O O . GLU A 1 185 ? -13.692 -5.823 15.537 1.00 83.38 185 GLU A O 1
ATOM 1525 N N . ASN A 1 186 ? -14.141 -3.668 15.126 1.00 83.12 186 ASN A N 1
ATOM 1526 C CA . ASN A 1 186 ? -15.553 -3.769 15.505 1.00 83.12 186 ASN A CA 1
ATOM 1527 C C . ASN A 1 186 ? -16.328 -4.685 14.559 1.00 83.12 186 ASN A C 1
ATOM 1529 O O . ASN A 1 186 ? -17.129 -5.503 15.008 1.00 83.12 186 ASN A O 1
ATOM 1533 N N . VAL A 1 187 ? -16.084 -4.572 13.253 1.00 87.62 187 VAL A N 1
ATOM 1534 C CA . VAL A 1 187 ? -16.705 -5.434 12.244 1.00 87.62 187 VAL A CA 1
ATOM 1535 C C . VAL A 1 187 ? -16.268 -6.884 12.438 1.00 87.62 187 VAL A C 1
ATOM 1537 O O . VAL A 1 187 ? -17.114 -7.777 12.435 1.00 87.62 187 VAL A O 1
ATOM 1540 N N . TYR A 1 188 ? -14.978 -7.125 12.676 1.00 90.44 188 TYR A N 1
ATOM 1541 C CA . TYR A 1 188 ? -14.459 -8.453 12.985 1.00 90.44 188 TYR A CA 1
ATOM 1542 C C . TYR A 1 188 ? -15.120 -9.028 14.238 1.00 90.44 188 TYR A C 1
ATOM 1544 O O . TYR A 1 188 ? -15.607 -10.152 14.203 1.00 90.44 188 TYR A O 1
ATOM 1552 N N . ASN A 1 189 ? -15.206 -8.254 15.322 1.00 89.81 189 ASN A N 1
ATOM 1553 C CA . ASN A 1 189 ? -15.837 -8.694 16.565 1.00 89.81 189 ASN A CA 1
ATOM 1554 C C . ASN A 1 189 ? -17.325 -9.032 16.359 1.00 89.81 189 ASN A C 1
ATOM 1556 O O . ASN A 1 189 ? -17.787 -10.063 16.847 1.00 89.81 189 ASN A O 1
ATOM 1560 N N . LYS A 1 190 ? -18.065 -8.219 15.588 1.00 89.94 190 LYS A N 1
ATOM 1561 C CA . LYS A 1 190 ? -19.470 -8.485 15.225 1.00 89.94 190 LYS A CA 1
ATOM 1562 C C . LYS A 1 190 ? -19.614 -9.772 14.406 1.00 89.94 190 LYS A C 1
ATOM 1564 O O . LYS A 1 190 ? -20.496 -10.580 14.687 1.00 89.94 190 LYS A O 1
ATOM 1569 N N . LEU A 1 191 ? -18.748 -9.992 13.417 1.00 92.06 191 LEU A N 1
ATOM 1570 C CA . LEU A 1 191 ? -18.767 -11.216 12.608 1.00 92.06 191 LEU A CA 1
ATOM 1571 C C . LEU A 1 191 ? -18.355 -12.447 13.407 1.00 92.06 191 LEU A C 1
ATOM 1573 O O . LEU A 1 191 ? -18.944 -13.509 13.238 1.00 92.06 191 LEU A O 1
ATOM 1577 N N . TYR A 1 192 ? -17.391 -12.301 14.309 1.00 92.88 192 TYR A N 1
ATOM 1578 C CA . TYR A 1 192 ? -16.963 -13.369 15.198 1.00 92.88 192 TYR A CA 1
ATOM 1579 C C . TYR A 1 192 ? -18.100 -13.802 16.137 1.00 92.88 192 TYR A C 1
ATOM 1581 O O . TYR A 1 192 ? -18.347 -14.994 16.287 1.00 92.88 192 TYR A O 1
ATOM 1589 N N . GLN A 1 193 ? -18.883 -12.861 16.677 1.00 93.31 193 GLN A N 1
ATOM 1590 C CA . GLN A 1 193 ? -20.099 -13.192 17.434 1.00 93.31 193 GLN A CA 1
ATOM 1591 C C . GLN A 1 193 ? -21.129 -13.942 16.575 1.00 93.31 193 GLN A C 1
ATOM 1593 O O . GLN A 1 193 ? -21.675 -14.955 17.002 1.00 93.31 193 GLN A O 1
ATOM 1598 N N . GLN A 1 194 ? -21.368 -13.504 15.334 1.00 92.81 194 GLN A N 1
ATOM 1599 C CA . GLN A 1 194 ? -22.269 -14.213 14.413 1.00 92.81 194 GLN A CA 1
ATOM 1600 C C . GLN A 1 194 ? -21.771 -15.623 14.061 1.00 92.81 194 GLN A C 1
ATOM 1602 O O . GLN A 1 194 ? -22.578 -16.536 13.867 1.00 92.81 194 GLN A O 1
ATOM 1607 N N . PHE A 1 195 ? -20.453 -15.805 13.988 1.00 94.50 195 PHE A N 1
ATOM 1608 C CA . PHE A 1 195 ? -19.822 -17.105 13.800 1.00 94.50 195 PHE A CA 1
ATOM 1609 C C . PHE A 1 195 ? -20.070 -18.023 15.006 1.00 94.50 195 PHE A C 1
ATOM 1611 O O . PHE A 1 195 ? -20.466 -19.174 14.818 1.00 94.50 195 PHE A O 1
ATOM 1618 N N . GLU A 1 196 ? -19.931 -17.511 16.234 1.00 95.25 196 GLU A N 1
ATOM 1619 C CA . GLU A 1 196 ? -20.277 -18.248 17.461 1.00 95.25 196 GLU A CA 1
ATOM 1620 C C . GLU A 1 196 ? -21.776 -18.604 17.525 1.00 95.25 196 GLU A C 1
ATOM 1622 O O . GLU A 1 196 ? -22.143 -19.682 17.992 1.00 95.25 196 GLU A O 1
ATOM 1627 N N . GLU A 1 197 ? -22.643 -17.755 16.966 1.00 96.12 197 GLU A N 1
ATOM 1628 C CA . GLU A 1 197 ? -24.081 -18.005 16.783 1.00 96.12 197 GLU A CA 1
ATOM 1629 C C . GLU A 1 197 ? -24.419 -18.947 15.605 1.00 96.12 197 GLU A C 1
ATOM 1631 O O . GLU A 1 197 ? -25.595 -19.141 15.290 1.00 96.12 197 GLU A O 1
ATOM 1636 N N . GLN A 1 198 ? -23.419 -19.547 14.949 1.00 94.38 198 GLN A N 1
ATOM 1637 C CA . GLN A 1 198 ? -23.563 -20.495 13.831 1.00 94.38 198 GLN A CA 1
ATOM 1638 C C . GLN A 1 198 ? -24.174 -19.901 12.545 1.00 94.38 198 GLN A C 1
ATOM 1640 O O . GLN A 1 198 ? -24.666 -20.629 11.678 1.00 94.38 198 GLN A O 1
ATOM 1645 N N . LYS A 1 199 ? -24.124 -18.575 12.360 1.00 95.31 199 LYS A N 1
ATOM 1646 C CA . LYS A 1 199 ? -24.632 -17.877 11.160 1.00 95.31 199 LYS A CA 1
ATOM 1647 C C . LYS A 1 199 ? -23.612 -17.877 10.010 1.00 95.31 199 LYS A C 1
ATOM 1649 O O . LYS A 1 199 ? -23.313 -16.834 9.435 1.00 95.31 199 LYS A O 1
ATOM 1654 N N . TYR A 1 200 ? -23.088 -19.048 9.651 1.00 92.75 200 TYR A N 1
ATOM 1655 C CA . TYR A 1 200 ? -21.910 -19.183 8.780 1.00 92.75 200 TYR A CA 1
ATOM 1656 C C . TYR A 1 200 ? -22.044 -18.520 7.404 1.00 92.75 200 TYR A C 1
ATOM 1658 O O . TYR A 1 200 ? -21.136 -17.810 6.987 1.00 92.75 200 TYR A O 1
ATOM 1666 N N . GLN A 1 201 ? -23.181 -18.684 6.716 1.00 92.81 201 GLN A N 1
ATOM 1667 C CA . GLN A 1 201 ? -23.359 -18.090 5.384 1.00 92.81 201 GLN A CA 1
ATOM 1668 C C . GLN A 1 201 ? -23.292 -16.558 5.428 1.00 92.81 201 GLN A C 1
ATOM 1670 O O . GLN A 1 201 ? -22.607 -15.944 4.618 1.00 92.81 201 GLN A O 1
ATOM 1675 N N . ALA A 1 202 ? -23.943 -15.942 6.420 1.00 91.19 202 ALA A N 1
ATOM 1676 C CA . ALA A 1 202 ? -23.904 -14.495 6.596 1.00 91.19 202 ALA A CA 1
ATOM 1677 C C . ALA A 1 202 ? -22.492 -14.003 6.950 1.00 91.19 202 ALA A C 1
ATOM 1679 O O . ALA A 1 202 ? -22.099 -12.921 6.519 1.00 91.19 202 ALA A O 1
ATOM 1680 N N . VAL A 1 203 ? -21.725 -14.787 7.713 1.00 93.38 203 VAL A N 1
ATOM 1681 C CA . VAL A 1 203 ? -20.329 -14.465 8.032 1.00 93.38 203 VAL A CA 1
ATOM 1682 C C . VAL A 1 203 ? -19.468 -14.494 6.773 1.00 93.38 203 VAL A C 1
ATOM 1684 O O . VAL A 1 203 ? -18.781 -13.514 6.511 1.00 93.38 203 VAL A O 1
ATOM 1687 N N . ILE A 1 204 ? -19.558 -15.551 5.960 1.00 93.00 204 ILE A N 1
ATOM 1688 C CA . ILE A 1 204 ? -18.808 -15.681 4.700 1.00 93.00 204 ILE A CA 1
ATOM 1689 C C . ILE A 1 204 ? -19.127 -14.513 3.755 1.00 93.00 204 ILE A C 1
ATOM 1691 O O . ILE A 1 204 ? -18.212 -13.812 3.320 1.00 93.00 204 ILE A O 1
ATOM 1695 N N . ASP A 1 205 ? -20.415 -14.242 3.518 1.00 91.75 205 ASP A N 1
ATOM 1696 C CA . ASP A 1 205 ? -20.863 -13.184 2.604 1.00 91.75 205 ASP A CA 1
ATOM 1697 C C . ASP A 1 205 ? -20.395 -11.787 3.049 1.00 91.75 205 ASP A C 1
ATOM 1699 O O . ASP A 1 205 ? -20.149 -10.903 2.225 1.00 91.75 205 ASP A O 1
ATOM 1703 N N . ASN A 1 206 ? -20.305 -11.552 4.361 1.00 90.00 206 ASN A N 1
ATOM 1704 C CA . ASN A 1 206 ? -19.813 -10.290 4.903 1.00 90.00 206 ASN A CA 1
ATOM 1705 C C . ASN A 1 206 ? -18.282 -10.231 4.922 1.00 90.00 206 ASN A C 1
ATOM 1707 O O . ASN A 1 206 ? -17.731 -9.181 4.597 1.00 90.00 206 ASN A O 1
ATOM 1711 N N . CYS A 1 207 ? -17.585 -11.329 5.228 1.00 90.94 207 CYS A N 1
ATOM 1712 C CA . CYS A 1 207 ? -16.128 -11.400 5.124 1.00 90.94 207 CYS A CA 1
ATOM 1713 C C . CYS A 1 207 ? -15.662 -11.031 3.712 1.00 90.94 207 CYS A C 1
ATOM 1715 O O . CYS A 1 207 ? -14.774 -10.196 3.588 1.00 90.94 207 CYS A O 1
ATOM 1717 N N . ASP A 1 208 ? -16.306 -11.536 2.655 1.00 87.75 208 ASP A N 1
ATOM 1718 C CA . ASP A 1 208 ? -15.959 -11.186 1.266 1.00 87.75 208 ASP A CA 1
ATOM 1719 C C . ASP A 1 208 ? -16.035 -9.676 0.987 1.00 87.75 208 ASP A C 1
ATOM 1721 O O . ASP A 1 208 ? -15.160 -9.094 0.332 1.00 87.75 208 ASP A O 1
ATOM 1725 N N . LYS A 1 209 ? -17.058 -9.014 1.536 1.00 86.69 209 LYS A N 1
ATOM 1726 C CA . LYS A 1 209 ? -17.222 -7.559 1.424 1.00 86.69 209 L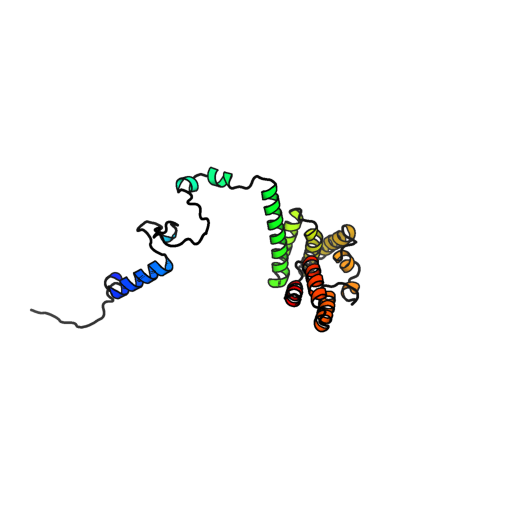YS A CA 1
ATOM 1727 C C . LYS A 1 209 ? -16.132 -6.818 2.192 1.00 86.69 209 LYS A C 1
ATOM 1729 O O . LYS A 1 209 ? -15.539 -5.885 1.655 1.00 86.69 209 LYS A O 1
ATOM 1734 N N . TYR A 1 210 ? -15.863 -7.220 3.433 1.00 86.75 210 TYR A N 1
ATOM 1735 C CA . TYR A 1 210 ? -14.948 -6.499 4.318 1.00 86.75 210 TYR A CA 1
ATOM 1736 C C . TYR A 1 210 ? -13.471 -6.763 4.023 1.00 86.75 210 TYR A C 1
ATOM 1738 O O . TYR A 1 210 ? -12.669 -5.852 4.193 1.00 86.75 210 TYR A O 1
ATOM 1746 N N . ILE A 1 211 ? -13.109 -7.937 3.500 1.00 84.19 211 ILE A N 1
ATOM 1747 C CA . ILE A 1 211 ? -11.768 -8.206 2.955 1.00 84.19 211 ILE A CA 1
ATOM 1748 C C . ILE A 1 211 ? -11.460 -7.205 1.837 1.00 84.19 211 ILE A C 1
ATOM 1750 O O . ILE A 1 211 ? -10.404 -6.581 1.838 1.00 84.19 211 ILE A O 1
ATOM 1754 N N . SER A 1 212 ? -12.422 -6.987 0.936 1.00 77.50 212 SER A N 1
ATOM 1755 C CA . SER A 1 212 ? -12.279 -6.017 -0.154 1.00 77.50 212 SER A CA 1
ATOM 1756 C C . SER A 1 212 ? -12.270 -4.569 0.354 1.00 77.50 212 SER A C 1
ATOM 1758 O O . SER A 1 212 ? -11.498 -3.743 -0.125 1.00 77.50 212 SER A O 1
ATOM 1760 N N . ALA A 1 213 ? -13.128 -4.241 1.325 1.00 75.75 213 ALA A N 1
ATOM 1761 C CA . ALA A 1 213 ? -13.261 -2.883 1.856 1.00 75.75 213 ALA A CA 1
ATOM 1762 C C . ALA A 1 213 ? -12.095 -2.454 2.762 1.00 75.75 213 ALA A C 1
ATOM 1764 O O . ALA A 1 213 ? -11.817 -1.259 2.882 1.00 75.75 213 ALA A O 1
ATOM 1765 N N . PHE A 1 214 ? -11.429 -3.408 3.414 1.00 78.19 214 PHE A N 1
ATOM 1766 C CA . PHE A 1 214 ? -10.300 -3.170 4.310 1.00 78.19 214 PHE A CA 1
ATOM 1767 C C . PHE A 1 214 ? -8.962 -3.598 3.699 1.00 78.19 214 PHE A C 1
ATOM 1769 O O . PHE A 1 214 ? -8.013 -3.814 4.444 1.00 78.19 214 PHE A O 1
ATOM 1776 N N . ASP A 1 215 ? -8.853 -3.708 2.372 1.00 69.88 215 ASP A N 1
ATOM 1777 C CA . ASP A 1 215 ? -7.620 -4.155 1.717 1.00 69.88 215 ASP A CA 1
ATOM 1778 C C . ASP A 1 215 ? -6.379 -3.354 2.173 1.00 69.88 215 ASP A C 1
ATOM 1780 O O . ASP A 1 215 ? -6.353 -2.117 2.202 1.00 69.88 215 ASP A O 1
ATOM 1784 N N . GLY A 1 216 ? -5.333 -4.083 2.566 1.00 63.56 216 GLY A N 1
ATOM 1785 C CA . GLY A 1 216 ? -4.123 -3.537 3.184 1.00 63.56 216 GLY A CA 1
ATOM 1786 C C . GLY A 1 216 ? -4.215 -3.247 4.691 1.00 63.56 216 GLY A C 1
ATOM 1787 O O . GLY A 1 216 ? -3.230 -2.789 5.272 1.00 63.56 216 GLY A O 1
ATOM 1788 N N . ASP A 1 217 ? -5.344 -3.510 5.352 1.00 79.88 217 ASP A N 1
ATOM 1789 C CA . ASP A 1 217 ? -5.457 -3.424 6.811 1.00 79.88 217 ASP A CA 1
ATOM 1790 C C . ASP A 1 217 ? -4.837 -4.667 7.497 1.00 79.88 217 ASP A C 1
ATOM 1792 O O . ASP A 1 217 ? -5.029 -5.796 7.028 1.00 79.88 217 ASP A O 1
ATOM 1796 N N . PRO A 1 218 ? -4.117 -4.513 8.628 1.00 76.81 218 PRO A N 1
ATOM 1797 C CA . PRO A 1 218 ? -3.541 -5.635 9.377 1.00 76.81 218 PRO A CA 1
ATOM 1798 C C . PRO A 1 218 ? -4.546 -6.702 9.819 1.00 76.81 218 PRO A C 1
ATOM 1800 O O . PRO A 1 218 ? -4.144 -7.822 10.146 1.00 76.81 218 PRO A O 1
ATOM 1803 N N . LEU A 1 219 ? -5.836 -6.367 9.868 1.00 84.69 219 LEU A N 1
ATOM 1804 C CA . LEU A 1 219 ? -6.885 -7.279 10.290 1.00 84.69 219 LEU A CA 1
ATOM 1805 C C . LEU A 1 219 ? -7.427 -8.164 9.160 1.00 84.69 219 LEU A C 1
ATOM 1807 O O . LEU A 1 219 ? -8.033 -9.190 9.467 1.00 84.69 219 LEU A O 1
ATOM 1811 N N . VAL A 1 220 ? -7.168 -7.842 7.883 1.00 85.44 220 VAL A N 1
ATOM 1812 C CA . VAL A 1 220 ? -7.626 -8.631 6.716 1.00 85.44 220 VAL A CA 1
ATOM 1813 C C . VAL A 1 220 ? -7.334 -10.133 6.856 1.00 85.44 220 VAL A C 1
ATOM 1815 O O . VAL A 1 220 ? -8.262 -10.923 6.683 1.00 85.44 220 VAL A O 1
ATOM 1818 N N . PRO A 1 221 ? -6.129 -10.579 7.276 1.00 88.12 221 PRO A N 1
ATOM 1819 C CA . PRO A 1 221 ? -5.855 -12.005 7.460 1.00 88.12 221 PRO A CA 1
ATOM 1820 C C . PRO A 1 221 ? -6.767 -12.699 8.480 1.00 88.12 221 PRO A C 1
ATOM 1822 O O . PRO A 1 221 ? -7.000 -13.900 8.374 1.00 88.12 221 PRO A O 1
ATOM 1825 N N . LYS A 1 222 ? -7.290 -11.974 9.479 1.00 90.12 222 LYS A N 1
ATOM 1826 C CA . LYS A 1 222 ? -8.240 -12.552 10.438 1.00 90.12 222 LYS A CA 1
ATOM 1827 C C . LYS A 1 222 ? -9.622 -12.747 9.818 1.00 90.12 222 LYS A C 1
ATOM 1829 O O . LYS A 1 222 ? -10.275 -13.731 10.144 1.00 90.12 222 LYS A O 1
ATOM 1834 N N . PHE A 1 223 ? -10.055 -11.858 8.924 1.00 91.25 223 PHE A N 1
ATOM 1835 C CA . PHE A 1 223 ? -11.295 -12.053 8.165 1.00 91.25 223 PHE A CA 1
ATOM 1836 C C . PHE A 1 223 ? -11.195 -13.255 7.221 1.00 91.25 223 PHE A C 1
ATOM 1838 O O . PHE A 1 223 ? -12.128 -14.050 7.157 1.00 91.25 223 PHE A O 1
ATOM 1845 N N . GLU A 1 224 ? -10.048 -13.431 6.560 1.00 89.81 224 GLU A N 1
ATOM 1846 C CA . GLU A 1 224 ? -9.772 -14.616 5.732 1.00 89.81 224 GLU A CA 1
ATOM 1847 C C . GLU A 1 224 ? -9.817 -15.906 6.560 1.00 89.81 224 GLU A C 1
ATOM 1849 O O . GLU A 1 224 ? -10.412 -16.895 6.143 1.00 89.81 224 GLU A O 1
ATOM 1854 N N . LEU A 1 225 ? -9.250 -15.884 7.772 1.00 92.25 225 LEU A N 1
ATOM 1855 C CA . LEU A 1 225 ? -9.321 -17.020 8.691 1.00 92.25 225 LEU A CA 1
ATOM 1856 C C . LEU A 1 225 ? -10.759 -17.314 9.139 1.00 92.25 225 LEU A C 1
ATOM 1858 O O . LEU A 1 225 ? -11.134 -18.474 9.234 1.00 92.25 225 LEU A O 1
ATOM 1862 N N . LEU A 1 226 ? -11.554 -16.280 9.424 1.00 91.25 226 LEU A N 1
ATOM 1863 C CA . LEU A 1 226 ? -12.943 -16.432 9.868 1.00 91.25 226 LEU A CA 1
ATOM 1864 C C . LEU A 1 226 ? -13.852 -17.009 8.769 1.00 91.25 226 LEU A C 1
ATOM 1866 O O . LEU A 1 226 ? -14.889 -17.597 9.064 1.00 91.25 226 LEU A O 1
ATOM 1870 N N . LYS A 1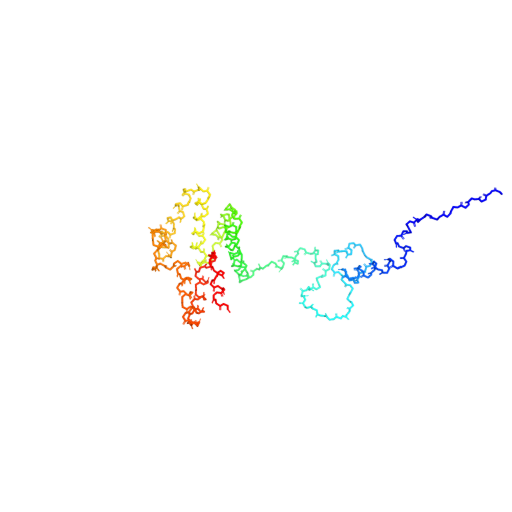 227 ? -13.470 -16.809 7.507 1.00 90.50 227 LYS A N 1
ATOM 1871 C CA . LYS A 1 227 ? -14.162 -17.321 6.323 1.00 90.50 227 LYS A CA 1
ATOM 1872 C C . LYS A 1 227 ? -13.815 -18.785 5.999 1.00 90.50 227 LYS A C 1
ATOM 1874 O O . LYS A 1 227 ? -14.649 -19.452 5.388 1.00 90.50 227 LYS A O 1
ATOM 1879 N N . ALA A 1 228 ? -12.598 -19.233 6.329 1.00 82.94 228 ALA A N 1
ATOM 1880 C CA . ALA A 1 228 ? -12.041 -20.545 5.966 1.00 82.94 228 ALA A CA 1
ATOM 1881 C C . ALA A 1 228 ? -12.742 -21.725 6.660 1.00 82.94 228 ALA A C 1
ATOM 1883 O O . ALA A 1 228 ? -12.918 -22.761 5.976 1.00 82.94 228 ALA A O 1
#